Protein AF-A0A534WNI2-F1 (afdb_monomer)

Solvent-accessible surface area (backbone atoms only — not comparable to full-atom values): 14406 Å² total; per-residue (Å²): 106,68,74,56,50,51,50,64,75,69,52,59,90,92,67,81,84,89,61,57,70,71,53,45,38,62,69,73,61,64,63,69,62,48,46,53,42,46,78,45,79,68,84,67,87,62,70,50,41,26,36,32,52,44,76,58,60,85,86,69,46,75,67,51,44,54,52,37,72,72,48,92,56,63,66,44,80,51,98,93,42,76,41,58,32,68,54,45,57,54,46,51,54,51,49,53,44,29,56,62,59,72,48,72,88,89,70,57,68,46,75,41,27,58,62,47,60,41,69,33,53,73,68,45,51,56,47,41,57,76,44,59,40,47,68,67,59,55,48,53,31,51,52,50,40,48,54,61,74,65,59,84,70,78,61,89,59,80,80,36,92,80,51,62,65,86,72,51,77,69,37,44,52,48,30,14,48,50,51,51,29,50,76,70,72,40,74,75,83,89,81,70,66,89,88,70,46,67,65,60,28,50,50,44,38,54,49,35,47,50,71,79,35,76,85,57,74,88,87,85,88,86,70,60,80,91,47,50,67,54,53,52,52,48,64,74,61,52

Mean predicted aligned error: 12.09 Å

Foldseek 3Di:
DVVVLVCVVVPDPPDDDDDDPVVCCQNVVPQPQQFQFQFDCPVPLAWFRFGWGDGPDPPQDPVNLVQLVPDPDQWDQDPVGIHGSCVSVVVVVVVVLCVQLVHDPPPGGGIGGLVSLLSGDPVSLVVCVVSPPDPVSNVLSVVLNVCVVPDPDFDQDDQAPPQPDDQDPVLSSLLSVLQVQVVSSHDDDPPDDPPNCVLSSVLSNVSSCCVVCVVDDDDDDDDPPVCPVVSVVVNVND

Radius of gyration: 27.17 Å; Cα contacts (8 Å, |Δi|>4): 222; chains: 1; bounding box: 56×33×82 Å

pLDDT: mean 77.36, std 15.76, range [38.09, 97.44]

Secondary structure (DSSP, 8-state):
-HHHHHHHHTPPTTPPP---HHHHHHHTT---------EEE-SSTTS-EEE-----S----HHHHHHHHH-SSSEEEETTEEEETHHHHHHHHHHHHHHHHTPPTTSSS----HHHHHHS-HHHHHHHHHTT--HHHHHHHHHHHHHHHT--SPPP-PPPTT--S---HHHHHHHHHHHHHHHTT------PPTTS-HHHHHHHHHHHHHHH-TT---------GGGHHHHHHHHHH-

Nearest PDB structures (foldseek):
  8x15-assembly1_I  TM=6.546E-01  e=3.372E-03  Homo sapiens
  6g7e-assembly1_B  TM=7.276E-01  e=5.918E-02  Thermochaetoides thermophila DSM 1495
  8xvt-assembly1_H  TM=5.724E-01  e=7.832E-03  Homo sapiens
  8xvg-assembly1_H  TM=5.724E-01  e=8.284E-03  Homo sapiens
  2ym9-assembly5_B  TM=2.202E-01  e=3.379E+00  Salmonella enterica subsp. enterica serovar Typhimurium str. SL1344

Structure (mmCIF, N/CA/C/O backbone):
data_AF-A0A534WNI2-F1
#
_entry.id   AF-A0A534WNI2-F1
#
loop_
_atom_site.group_PDB
_atom_site.id
_atom_site.type_symbol
_atom_site.label_atom_id
_atom_site.label_alt_id
_atom_site.label_comp_id
_atom_site.label_asym_id
_atom_site.label_entity_id
_atom_site.label_seq_id
_atom_site.pdbx_PDB_ins_code
_atom_site.Cartn_x
_atom_site.Cartn_y
_atom_site.Cartn_z
_atom_site.occupancy
_atom_site.B_iso_or_equiv
_atom_site.auth_seq_id
_atom_site.auth_comp_id
_atom_site.auth_asym_id
_atom_site.auth_atom_id
_atom_site.pdbx_PDB_model_num
ATOM 1 N N . MET A 1 1 ? 26.890 -4.560 -43.632 1.00 65.88 1 MET A N 1
ATOM 2 C CA . MET A 1 1 ? 25.606 -4.438 -42.907 1.00 65.88 1 MET A CA 1
ATOM 3 C C . MET A 1 1 ? 25.046 -3.026 -42.968 1.00 65.88 1 MET A C 1
ATOM 5 O O . MET A 1 1 ? 23.913 -2.887 -43.393 1.00 65.88 1 MET A O 1
ATOM 9 N N . GLU A 1 2 ? 25.813 -1.980 -42.648 1.00 70.06 2 GLU A N 1
ATOM 10 C CA . GLU A 1 2 ? 25.306 -0.591 -42.662 1.00 70.06 2 GLU A CA 1
ATOM 11 C C . GLU A 1 2 ? 24.765 -0.125 -44.020 1.00 70.06 2 GLU A C 1
ATOM 13 O O . GLU A 1 2 ? 23.643 0.364 -44.090 1.00 70.06 2 GLU A O 1
ATOM 18 N N . ALA A 1 3 ? 25.502 -0.359 -45.112 1.00 74.44 3 ALA A N 1
ATOM 19 C CA . ALA A 1 3 ? 25.029 -0.028 -46.460 1.00 74.44 3 ALA A CA 1
ATOM 20 C C . ALA A 1 3 ? 23.703 -0.732 -46.816 1.00 74.44 3 ALA A C 1
ATOM 22 O O . ALA A 1 3 ? 22.839 -0.154 -47.467 1.00 74.44 3 ALA A O 1
ATOM 23 N N . PHE A 1 4 ? 23.520 -1.965 -46.336 1.00 74.38 4 PHE A N 1
ATOM 24 C CA . PHE A 1 4 ? 22.304 -2.745 -46.558 1.00 74.38 4 PHE A CA 1
ATOM 25 C C . PHE A 1 4 ? 21.136 -2.247 -45.698 1.00 74.38 4 PHE A C 1
ATOM 27 O O . PHE A 1 4 ? 20.022 -2.129 -46.193 1.00 74.38 4 PHE A O 1
ATOM 34 N N . ALA A 1 5 ? 21.386 -1.889 -44.437 1.00 72.50 5 ALA A N 1
ATOM 35 C CA . ALA A 1 5 ? 20.377 -1.302 -43.559 1.00 72.50 5 ALA A CA 1
ATOM 36 C C . ALA A 1 5 ? 19.894 0.067 -44.060 1.00 72.50 5 ALA A C 1
ATOM 38 O O . ALA A 1 5 ? 18.701 0.355 -44.012 1.00 72.50 5 ALA A O 1
ATOM 39 N N . ARG A 1 6 ? 20.807 0.884 -44.600 1.00 76.12 6 ARG A N 1
ATOM 40 C CA . ARG A 1 6 ? 20.458 2.155 -45.241 1.00 76.12 6 ARG A CA 1
ATOM 41 C C . ARG A 1 6 ? 19.567 1.936 -46.464 1.00 76.12 6 ARG A C 1
ATOM 43 O O . ARG A 1 6 ? 18.504 2.538 -46.550 1.00 76.12 6 ARG A O 1
ATOM 50 N N . ALA A 1 7 ? 19.944 1.007 -47.344 1.00 76.12 7 ALA A N 1
ATOM 51 C CA . ALA A 1 7 ? 19.122 0.632 -48.494 1.00 76.12 7 ALA A CA 1
ATOM 52 C C . ALA A 1 7 ? 17.751 0.053 -48.087 1.00 76.12 7 ALA A C 1
ATOM 54 O O . ALA A 1 7 ? 16.765 0.281 -48.781 1.00 76.12 7 ALA A O 1
ATOM 55 N N . TRP A 1 8 ? 17.673 -0.669 -46.960 1.00 75.50 8 TRP A N 1
ATOM 56 C CA . TRP A 1 8 ? 16.424 -1.200 -46.396 1.00 75.50 8 TRP A CA 1
ATOM 57 C C . TRP A 1 8 ? 15.461 -0.100 -45.938 1.00 75.50 8 TRP A C 1
ATOM 59 O O . TRP A 1 8 ? 14.262 -0.197 -46.203 1.00 75.50 8 TRP A O 1
ATOM 69 N N . ALA A 1 9 ? 15.982 0.938 -45.278 1.00 74.06 9 ALA A N 1
ATOM 70 C CA . ALA A 1 9 ? 15.203 2.082 -44.805 1.00 74.06 9 ALA A CA 1
ATOM 71 C C . ALA A 1 9 ? 14.781 3.023 -45.948 1.00 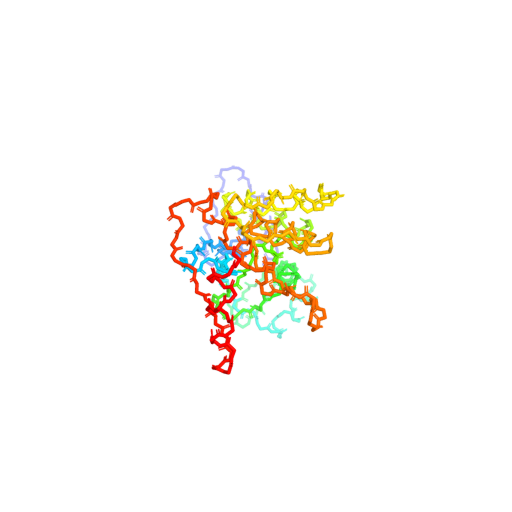74.06 9 ALA A C 1
ATOM 73 O O . ALA A 1 9 ? 13.656 3.509 -45.964 1.00 74.06 9 ALA A O 1
ATOM 74 N N . GLU A 1 10 ? 15.661 3.237 -46.927 1.00 79.62 10 GLU A N 1
ATOM 75 C CA . GLU A 1 10 ? 15.440 4.117 -48.084 1.00 79.62 10 GLU A CA 1
ATOM 76 C C . GLU A 1 10 ? 14.783 3.381 -49.274 1.00 79.62 10 GLU A C 1
ATOM 78 O O . GLU A 1 10 ? 14.885 3.817 -50.423 1.00 79.62 10 GLU A O 1
ATOM 83 N N . ARG A 1 11 ? 14.128 2.233 -49.038 1.00 79.75 11 ARG A N 1
ATOM 84 C CA . ARG A 1 11 ? 13.613 1.393 -50.128 1.00 79.75 11 ARG A CA 1
ATOM 85 C C . ARG A 1 11 ? 12.524 2.118 -50.944 1.00 79.75 11 ARG A C 1
ATOM 87 O O . ARG A 1 11 ? 11.596 2.677 -50.353 1.00 79.75 11 ARG A O 1
ATOM 94 N N . PRO A 1 12 ? 12.569 2.070 -52.289 1.00 79.00 12 PRO A N 1
ATOM 95 C CA . PRO A 1 12 ? 11.533 2.671 -53.124 1.00 79.00 12 PRO A CA 1
ATOM 96 C C . PRO A 1 12 ? 10.155 2.039 -52.887 1.00 79.00 12 PRO A C 1
ATOM 98 O O . PRO A 1 12 ? 10.038 0.828 -52.668 1.00 79.00 12 PRO A O 1
ATOM 101 N N . ALA A 1 13 ? 9.096 2.847 -52.982 1.00 68.94 13 ALA A N 1
ATOM 102 C CA . ALA A 1 13 ? 7.723 2.359 -52.896 1.00 68.94 13 ALA A CA 1
ATOM 103 C C . ALA A 1 13 ? 7.456 1.303 -53.988 1.00 68.94 13 ALA A C 1
ATOM 105 O O . ALA A 1 13 ? 7.748 1.524 -55.160 1.00 68.94 13 ALA A O 1
ATOM 106 N N . GLY A 1 14 ? 6.921 0.142 -53.595 1.00 74.69 14 GLY A N 1
ATOM 107 C CA . GLY A 1 14 ? 6.651 -0.985 -54.499 1.00 74.69 14 GLY A CA 1
ATOM 108 C C . GLY A 1 14 ? 7.774 -2.026 -54.612 1.00 74.69 14 GLY A C 1
ATOM 109 O O . GLY A 1 14 ? 7.573 -3.057 -55.249 1.00 74.69 14 GLY A O 1
ATOM 110 N N . VAL A 1 15 ? 8.929 -1.820 -53.966 1.00 72.56 15 VAL A N 1
ATOM 111 C CA . VAL A 1 15 ? 10.016 -2.811 -53.929 1.00 72.56 15 VAL A CA 1
ATOM 112 C C . VAL A 1 15 ? 9.912 -3.673 -52.670 1.00 72.56 15 VAL A C 1
ATOM 114 O O . VAL A 1 15 ? 9.927 -3.172 -51.547 1.00 72.56 15 VAL A O 1
ATOM 117 N N . THR A 1 16 ? 9.836 -4.993 -52.858 1.00 67.31 16 THR A N 1
ATOM 118 C CA . THR A 1 16 ? 9.818 -5.967 -51.756 1.00 67.31 16 THR A CA 1
ATOM 119 C C . THR A 1 16 ? 11.191 -6.604 -51.611 1.00 67.31 16 THR A C 1
ATOM 121 O O . THR A 1 16 ? 11.675 -7.264 -52.529 1.00 67.31 16 THR A O 1
ATOM 124 N N . PHE A 1 17 ? 11.822 -6.442 -50.451 1.00 72.25 17 PHE A N 1
ATOM 125 C CA . PHE A 1 17 ? 13.084 -7.112 -50.165 1.00 72.25 17 PHE A CA 1
ATOM 126 C C . PHE A 1 17 ? 12.863 -8.506 -49.560 1.00 72.25 17 PHE A C 1
ATOM 128 O O . PHE A 1 17 ? 12.151 -8.708 -48.567 1.00 72.25 17 PHE A O 1
ATOM 135 N N . TYR A 1 18 ? 13.514 -9.494 -50.169 1.00 65.12 18 TYR A N 1
ATOM 136 C CA . TYR A 1 18 ? 13.568 -10.864 -49.679 1.00 65.12 18 TYR A CA 1
ATOM 137 C C . TYR A 1 18 ? 14.841 -11.042 -48.856 1.00 65.12 18 TYR A C 1
ATOM 139 O O . TYR A 1 18 ? 15.922 -11.271 -49.384 1.00 65.12 18 TYR A O 1
ATOM 147 N N . GLY A 1 19 ? 14.708 -10.856 -47.544 1.00 69.56 19 GLY A N 1
ATOM 148 C CA . GLY A 1 19 ? 15.724 -11.222 -46.563 1.00 69.56 19 GLY A CA 1
ATOM 149 C C . GLY A 1 19 ? 15.334 -12.520 -45.868 1.00 69.56 19 GLY A C 1
ATOM 150 O O . GLY A 1 19 ? 14.150 -12.869 -45.818 1.00 69.56 19 GLY A O 1
ATOM 151 N N . THR A 1 20 ? 16.314 -13.213 -45.287 1.00 75.25 20 THR A N 1
ATOM 152 C CA . THR A 1 20 ? 16.011 -14.248 -44.294 1.00 75.25 20 THR A CA 1
ATOM 153 C C . THR A 1 20 ? 15.213 -13.624 -43.151 1.00 75.25 20 THR A C 1
ATOM 155 O O . THR A 1 20 ? 15.336 -12.429 -42.866 1.00 75.25 20 THR A O 1
ATOM 158 N N . GLU A 1 21 ? 14.396 -14.425 -42.475 1.00 65.81 21 GLU A N 1
ATOM 159 C CA . GLU A 1 21 ? 13.596 -13.950 -41.345 1.00 65.81 21 GLU A CA 1
ATOM 160 C C . GLU A 1 21 ? 14.464 -13.269 -40.270 1.00 65.81 21 GLU A C 1
ATOM 162 O O . GLU A 1 21 ? 14.087 -12.233 -39.731 1.00 65.81 21 GLU A O 1
ATOM 167 N N . ALA A 1 22 ? 15.680 -13.776 -40.045 1.00 65.19 22 ALA A N 1
ATOM 168 C CA . ALA A 1 22 ? 16.663 -13.176 -39.144 1.00 65.19 22 ALA A CA 1
ATOM 169 C C . ALA A 1 22 ? 17.086 -11.753 -39.561 1.00 65.19 22 ALA A C 1
ATOM 171 O O . ALA A 1 22 ? 17.178 -10.868 -38.714 1.00 65.19 22 ALA A O 1
ATOM 172 N N . ILE A 1 23 ? 17.314 -11.512 -40.856 1.00 71.38 23 ILE A N 1
ATOM 173 C CA . ILE A 1 23 ? 17.711 -10.195 -41.380 1.00 71.38 23 ILE A CA 1
ATOM 174 C C . ILE A 1 23 ? 16.534 -9.219 -41.355 1.00 71.38 23 ILE A C 1
ATOM 176 O O . ILE A 1 23 ? 16.715 -8.067 -40.974 1.00 71.38 23 ILE A O 1
ATOM 180 N N . ARG A 1 24 ? 15.325 -9.677 -41.702 1.00 70.38 24 ARG A N 1
ATOM 181 C CA . ARG A 1 24 ? 14.107 -8.857 -41.593 1.00 70.38 24 ARG A CA 1
ATOM 182 C C . ARG A 1 24 ? 13.859 -8.427 -40.148 1.00 70.38 24 ARG A C 1
ATOM 184 O O . ARG A 1 24 ? 13.712 -7.243 -39.888 1.00 70.38 24 ARG A O 1
ATOM 191 N N . ARG A 1 25 ? 13.937 -9.363 -39.194 1.00 67.50 25 ARG A N 1
ATOM 192 C CA . ARG A 1 25 ? 13.805 -9.073 -37.753 1.00 67.50 25 ARG A CA 1
ATOM 193 C C . ARG A 1 25 ? 14.848 -8.068 -37.252 1.00 67.50 25 ARG A C 1
ATOM 195 O O . ARG A 1 25 ? 14.509 -7.194 -36.461 1.00 67.50 25 ARG A O 1
ATOM 202 N N . LEU A 1 26 ? 16.095 -8.177 -37.719 1.00 69.75 26 LEU A N 1
ATOM 203 C CA . LEU A 1 26 ? 17.178 -7.257 -37.360 1.00 69.75 26 LEU A CA 1
ATOM 204 C C . LEU A 1 26 ? 16.956 -5.838 -37.912 1.00 69.75 26 LEU A C 1
ATOM 206 O O . LEU A 1 26 ? 17.244 -4.868 -37.220 1.00 69.75 26 LEU A O 1
ATOM 210 N N . LEU A 1 27 ? 16.472 -5.716 -39.150 1.00 70.25 27 LEU A N 1
ATOM 211 C CA . LEU A 1 27 ? 16.366 -4.434 -39.858 1.00 70.25 27 LEU A CA 1
ATOM 212 C C . LEU A 1 27 ? 15.039 -3.707 -39.637 1.00 70.25 27 LEU A C 1
ATOM 214 O O . LEU A 1 27 ? 15.031 -2.481 -39.600 1.00 70.25 27 LEU A O 1
ATOM 218 N N . ASP A 1 28 ? 13.942 -4.436 -39.434 1.00 64.00 28 ASP A N 1
ATOM 219 C CA . ASP A 1 28 ? 12.634 -3.864 -39.087 1.00 64.00 28 ASP A CA 1
ATOM 220 C C . ASP A 1 28 ? 12.538 -3.505 -37.583 1.00 64.00 28 ASP A C 1
ATOM 222 O O . ASP A 1 28 ? 11.476 -3.130 -37.091 1.00 64.00 28 ASP A O 1
ATOM 226 N N . GLY A 1 29 ? 13.644 -3.613 -36.828 1.00 56.50 29 GLY A N 1
ATOM 227 C CA . GLY A 1 29 ? 13.726 -3.221 -35.414 1.00 56.50 29 GLY A CA 1
ATOM 228 C C . GLY A 1 29 ? 12.928 -4.115 -34.458 1.00 56.50 29 GLY A C 1
ATOM 229 O O . GLY A 1 29 ? 12.675 -3.733 -33.313 1.00 56.50 29 GLY A O 1
ATOM 230 N N . ALA A 1 30 ? 12.523 -5.305 -34.905 1.00 48.03 30 ALA A N 1
ATOM 231 C CA . ALA A 1 30 ? 11.539 -6.146 -34.235 1.00 48.03 30 ALA A CA 1
ATOM 232 C C . ALA A 1 30 ? 12.176 -7.104 -33.217 1.00 48.03 30 ALA A C 1
ATOM 234 O O . ALA A 1 30 ? 12.109 -8.326 -33.340 1.00 48.03 30 ALA A O 1
ATOM 235 N N . ARG A 1 31 ? 12.759 -6.525 -32.170 1.00 48.75 31 ARG A N 1
ATOM 236 C CA . ARG A 1 31 ? 12.683 -7.084 -30.817 1.00 48.75 31 ARG A CA 1
ATOM 237 C C . ARG A 1 31 ? 12.340 -5.943 -29.884 1.00 48.75 31 ARG A C 1
ATOM 239 O O . ARG A 1 31 ? 13.207 -5.352 -29.248 1.00 48.75 31 ARG A O 1
ATOM 246 N N . ARG A 1 32 ? 11.057 -5.587 -29.864 1.00 46.56 32 ARG A N 1
ATOM 247 C CA . ARG A 1 32 ? 10.522 -4.875 -28.712 1.00 46.56 32 ARG A CA 1
ATOM 248 C C . ARG A 1 32 ? 10.573 -5.876 -27.568 1.00 46.56 32 ARG A C 1
ATOM 250 O O . ARG A 1 32 ? 9.783 -6.813 -27.544 1.00 46.56 32 ARG A O 1
ATOM 257 N N . VAL A 1 33 ? 11.546 -5.715 -26.680 1.00 46.03 33 VAL A N 1
ATOM 258 C CA . VAL A 1 33 ? 11.449 -6.298 -25.345 1.00 46.03 33 VAL A CA 1
ATOM 259 C C . VAL A 1 33 ? 10.332 -5.503 -24.676 1.00 46.03 33 VAL A C 1
ATOM 261 O O . VAL A 1 33 ? 10.560 -4.416 -24.158 1.00 46.03 33 VAL A O 1
ATOM 264 N N . SER A 1 34 ? 9.097 -5.961 -24.860 1.00 42.06 34 SER A N 1
ATOM 265 C CA . SER A 1 34 ? 7.912 -5.314 -24.312 1.00 42.06 34 SER A CA 1
ATOM 266 C C . SER A 1 34 ? 7.529 -6.054 -23.040 1.00 42.06 34 SER A C 1
ATOM 268 O O . SER A 1 34 ? 7.180 -7.231 -23.128 1.00 42.06 34 SER A O 1
ATOM 270 N N . PRO A 1 35 ? 7.585 -5.403 -21.875 1.00 47.81 35 PRO A N 1
ATOM 271 C CA . PRO A 1 35 ? 7.115 -6.019 -20.656 1.00 47.81 35 PRO A CA 1
ATOM 272 C C . PRO A 1 35 ? 5.610 -6.230 -20.711 1.00 47.81 35 PRO A C 1
ATOM 274 O O . PRO A 1 35 ? 4.859 -5.346 -21.114 1.00 47.81 35 PRO A O 1
ATOM 277 N N . ARG A 1 36 ? 5.159 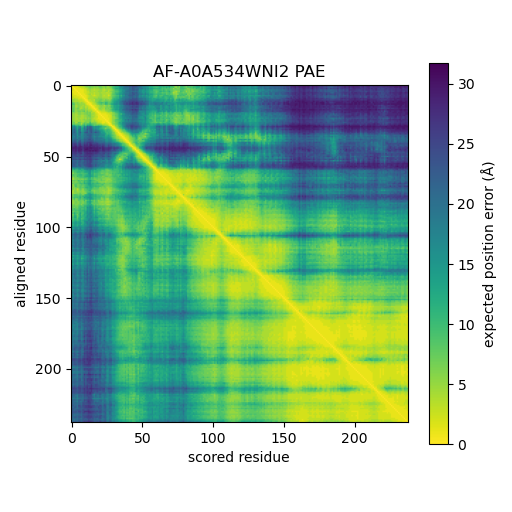-7.406 -20.279 1.00 49.72 36 ARG A N 1
ATOM 278 C CA . ARG A 1 36 ? 3.735 -7.708 -20.130 1.00 49.72 36 ARG A CA 1
ATOM 279 C C . ARG A 1 36 ? 3.287 -7.524 -18.689 1.00 49.72 36 ARG A C 1
ATOM 281 O O . ARG A 1 36 ? 3.169 -8.497 -17.959 1.00 49.72 36 ARG A O 1
ATOM 288 N N . LEU A 1 37 ? 2.983 -6.287 -18.316 1.00 53.78 37 LEU A N 1
ATOM 289 C CA . LEU A 1 37 ? 2.442 -5.953 -16.999 1.00 53.78 37 LEU A CA 1
ATOM 290 C C . LEU A 1 37 ? 0.966 -6.361 -16.928 1.00 53.78 37 LEU A C 1
ATOM 292 O O . LEU A 1 37 ? 0.102 -5.659 -17.451 1.00 53.78 37 LEU A O 1
ATOM 296 N N . ARG A 1 38 ? 0.683 -7.498 -16.295 1.00 51.84 38 ARG A N 1
ATOM 297 C CA . ARG A 1 38 ? -0.688 -7.956 -16.010 1.00 51.84 38 ARG A CA 1
ATOM 298 C C . ARG A 1 38 ? -1.058 -7.639 -14.587 1.00 51.84 38 ARG A C 1
ATOM 300 O O . ARG A 1 38 ? -0.287 -8.016 -13.725 1.00 51.84 38 ARG A O 1
ATOM 307 N N . VAL A 1 39 ? -2.218 -7.042 -14.336 1.00 51.56 39 VAL A N 1
ATOM 308 C CA . VAL A 1 39 ? -2.708 -6.848 -12.969 1.00 51.56 39 VAL A CA 1
ATOM 309 C C . VAL A 1 39 ? -3.598 -7.999 -12.557 1.00 51.56 39 VAL A C 1
ATOM 311 O O . VAL A 1 39 ? -4.699 -8.171 -13.067 1.00 51.56 39 VAL A O 1
ATOM 314 N N . GLU A 1 40 ? -3.136 -8.756 -11.570 1.00 49.38 40 GLU A N 1
ATOM 315 C CA . GLU A 1 40 ? -3.969 -9.744 -10.895 1.00 49.38 40 GLU A CA 1
ATOM 316 C C . GLU A 1 40 ? -4.379 -9.223 -9.518 1.00 49.38 40 GLU A C 1
ATOM 318 O O . GLU A 1 40 ? -3.542 -8.987 -8.641 1.00 49.38 40 GLU A O 1
ATOM 323 N N . ALA A 1 41 ? -5.688 -9.058 -9.320 1.00 48.16 41 ALA A N 1
ATOM 324 C CA . ALA A 1 41 ? -6.261 -8.891 -7.995 1.00 48.16 41 ALA A CA 1
ATOM 325 C C . ALA A 1 41 ? -6.082 -10.215 -7.244 1.00 48.16 41 ALA A C 1
ATOM 327 O O . ALA A 1 41 ? -6.709 -11.221 -7.571 1.00 48.16 41 ALA A O 1
ATOM 328 N N . SER A 1 42 ? -5.198 -10.235 -6.248 1.00 49.56 42 SER A N 1
ATOM 329 C CA . SER A 1 42 ? -4.779 -11.476 -5.578 1.00 49.56 42 SER A CA 1
ATOM 330 C C . SER A 1 42 ? -5.873 -12.187 -4.759 1.00 49.56 42 SER A C 1
ATOM 332 O O . SER A 1 42 ? -5.596 -13.210 -4.139 1.00 49.56 42 SER A O 1
ATOM 334 N N . GLY A 1 43 ? -7.108 -11.671 -4.723 1.00 45.16 43 GLY A N 1
ATOM 335 C CA . GLY A 1 43 ? -8.230 -12.227 -3.953 1.00 45.16 43 GLY A CA 1
ATOM 336 C C . GLY A 1 43 ? -8.090 -12.087 -2.428 1.00 45.16 43 GLY A C 1
ATOM 337 O O . GLY A 1 43 ? -9.083 -12.167 -1.711 1.00 45.16 43 GLY A O 1
ATOM 338 N N . THR A 1 44 ? -6.884 -11.822 -1.925 1.00 44.19 44 THR A N 1
ATOM 339 C CA . THR A 1 44 ? -6.559 -11.472 -0.536 1.00 44.19 44 THR A CA 1
ATOM 340 C C . THR A 1 44 ? -5.956 -10.075 -0.525 1.00 44.19 44 THR A C 1
ATOM 342 O O . THR A 1 44 ? -4.748 -9.848 -0.472 1.00 44.19 44 THR A O 1
ATOM 345 N N . ASP A 1 45 ? -6.872 -9.128 -0.654 1.00 48.06 45 ASP A N 1
ATOM 346 C CA . ASP A 1 45 ? -6.672 -7.741 -1.041 1.00 48.06 45 ASP A CA 1
ATOM 347 C C . ASP A 1 45 ? -6.087 -6.880 0.085 1.00 48.06 45 ASP A C 1
ATOM 349 O O . ASP A 1 45 ? -6.751 -6.007 0.635 1.00 48.06 45 ASP A O 1
ATOM 353 N N . TRP A 1 46 ? -4.880 -7.215 0.549 1.00 38.28 46 TRP A N 1
ATOM 354 C CA . TRP A 1 46 ? -4.248 -6.456 1.631 1.00 38.28 46 TRP A CA 1
ATOM 355 C C . TRP A 1 46 ? -3.032 -5.660 1.163 1.00 38.28 46 TRP A C 1
ATOM 357 O O . TRP A 1 46 ? -2.777 -4.620 1.760 1.00 38.28 46 TRP A O 1
ATOM 367 N N . PHE A 1 47 ? -2.335 -6.044 0.077 1.00 38.09 47 PHE A N 1
ATOM 368 C CA . PHE A 1 47 ? -1.179 -5.261 -0.403 1.00 38.09 47 PHE A CA 1
ATOM 369 C C . PHE A 1 47 ? -0.812 -5.326 -1.896 1.00 38.09 47 PHE A C 1
ATOM 371 O O . PHE A 1 47 ? 0.078 -4.576 -2.280 1.00 38.09 47 PHE A O 1
ATOM 378 N N . ALA A 1 48 ? -1.402 -6.159 -2.762 1.00 39.59 48 ALA A N 1
ATOM 379 C CA . ALA A 1 48 ? -0.747 -6.455 -4.047 1.00 39.59 48 ALA A CA 1
ATOM 380 C C . ALA A 1 48 ? -1.655 -6.366 -5.281 1.00 39.59 48 ALA A C 1
ATOM 382 O O . ALA A 1 48 ? -2.612 -7.124 -5.422 1.00 39.59 48 ALA A O 1
ATOM 383 N N . VAL A 1 49 ? -1.243 -5.493 -6.204 1.00 43.41 49 VAL A N 1
ATOM 384 C CA . VAL A 1 49 ? -1.603 -5.489 -7.624 1.00 43.41 49 VAL A CA 1
ATOM 385 C C . VAL A 1 49 ? -0.361 -5.999 -8.353 1.00 43.41 49 VAL A C 1
ATOM 387 O O . VAL A 1 49 ? 0.508 -5.218 -8.730 1.00 43.41 49 VAL A O 1
ATOM 390 N N . SER A 1 50 ? -0.205 -7.322 -8.447 1.00 41.91 50 SER A N 1
ATOM 391 C CA . SER A 1 50 ? 1.021 -7.906 -9.005 1.00 41.91 50 SER A CA 1
ATOM 392 C C . SER A 1 50 ? 1.109 -7.643 -10.497 1.00 41.91 50 SER A C 1
ATOM 394 O O . SER A 1 50 ? 0.092 -7.818 -11.147 1.00 41.91 50 SER A O 1
ATOM 396 N N . ALA A 1 51 ? 2.288 -7.262 -11.005 1.00 43.09 51 ALA A N 1
ATOM 397 C CA . ALA A 1 51 ? 2.554 -7.025 -12.418 1.00 43.09 51 ALA A CA 1
ATOM 398 C C . ALA A 1 51 ? 3.737 -7.880 -12.880 1.00 43.09 51 ALA A C 1
ATOM 400 O O . ALA A 1 51 ? 4.877 -7.598 -12.523 1.00 43.09 51 ALA A O 1
ATOM 401 N N . GLU A 1 52 ? 3.467 -8.933 -13.652 1.00 44.62 52 GLU A N 1
ATOM 402 C CA . GLU A 1 52 ? 4.517 -9.824 -14.156 1.00 44.62 52 GLU A CA 1
ATOM 403 C C . GLU A 1 52 ? 5.372 -9.128 -15.234 1.00 44.62 52 GLU A C 1
ATOM 405 O O . GLU A 1 52 ? 4.913 -8.216 -15.917 1.00 44.62 52 GLU A O 1
ATOM 410 N N . TRP A 1 53 ? 6.639 -9.524 -15.387 1.00 47.19 53 TRP A N 1
ATOM 411 C CA . TRP A 1 53 ? 7.535 -8.989 -16.418 1.00 47.19 53 TRP A CA 1
ATOM 412 C C . TRP A 1 53 ? 8.049 -10.129 -17.298 1.00 47.19 53 TRP A C 1
ATOM 414 O O . TRP A 1 53 ? 8.555 -11.130 -16.794 1.00 47.19 53 TRP A O 1
ATOM 424 N N . GLU A 1 54 ? 7.967 -9.960 -18.618 1.00 41.62 54 GLU A N 1
ATOM 425 C CA . GLU A 1 54 ? 8.457 -10.922 -19.607 1.00 41.62 54 GLU A CA 1
ATOM 426 C C . GLU A 1 54 ? 9.351 -10.192 -20.614 1.00 41.62 54 GLU A C 1
ATOM 428 O O . GLU A 1 54 ? 8.925 -9.238 -21.263 1.00 41.62 54 GLU A O 1
ATOM 433 N N . ALA A 1 55 ? 10.610 -10.615 -20.725 1.00 44.47 55 ALA A N 1
ATOM 434 C CA . ALA A 1 55 ? 11.563 -10.050 -21.669 1.00 44.47 55 ALA A CA 1
ATOM 435 C C . ALA A 1 55 ? 11.785 -11.024 -22.835 1.00 44.47 55 ALA A C 1
ATOM 437 O O . ALA A 1 55 ? 12.572 -11.963 -22.729 1.00 44.47 55 ALA A O 1
ATOM 438 N N . GLU A 1 56 ? 11.117 -10.800 -23.969 1.00 39.38 56 GLU A N 1
ATOM 439 C CA . GLU A 1 56 ? 11.392 -11.548 -25.201 1.00 39.38 56 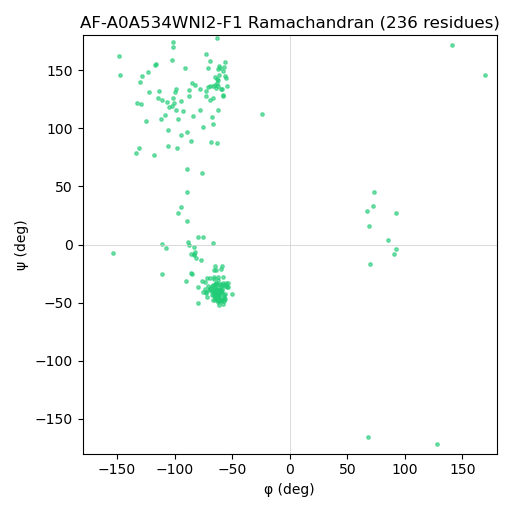GLU A CA 1
ATOM 440 C C . GLU A 1 56 ? 12.478 -10.854 -26.043 1.00 39.38 56 GLU A C 1
ATOM 442 O O . GLU A 1 56 ? 12.230 -9.946 -26.837 1.00 39.38 56 GLU A O 1
ATOM 447 N N . GLY A 1 57 ? 13.721 -11.312 -25.903 1.00 46.50 57 GLY A N 1
ATOM 448 C CA . GLY A 1 57 ? 14.833 -10.932 -26.774 1.00 46.50 57 GLY A CA 1
ATOM 449 C C . GLY A 1 57 ? 16.166 -11.416 -26.218 1.00 46.50 57 GLY A C 1
ATOM 450 O O . GLY A 1 57 ? 16.291 -11.502 -25.006 1.00 46.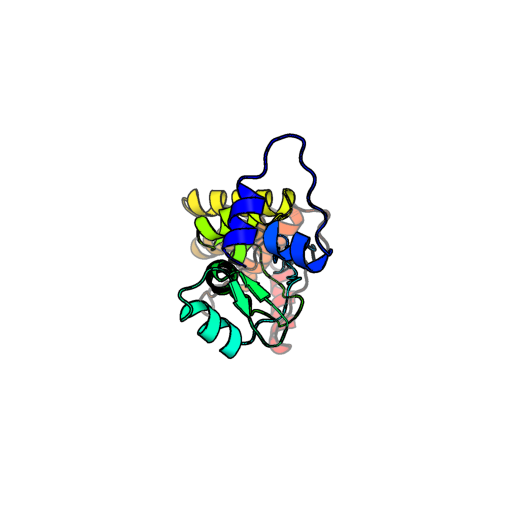50 57 GLY A O 1
ATOM 451 N N . LEU A 1 58 ? 17.117 -11.787 -27.102 1.00 47.38 58 LEU A N 1
ATOM 452 C CA . LEU A 1 58 ? 18.488 -12.255 -26.783 1.00 47.38 58 LEU A CA 1
ATOM 453 C C . LEU A 1 58 ? 18.933 -11.729 -25.416 1.00 47.38 58 LEU A C 1
ATOM 455 O O . LEU A 1 58 ? 19.112 -10.522 -25.280 1.00 47.38 58 LEU A O 1
ATOM 459 N N . ALA A 1 59 ? 19.081 -12.626 -24.440 1.00 53.69 59 ALA A N 1
ATOM 460 C CA . ALA A 1 59 ? 19.608 -12.298 -23.125 1.00 53.69 59 ALA A CA 1
ATOM 461 C C . ALA A 1 59 ? 21.054 -11.816 -23.301 1.00 53.69 59 ALA A C 1
ATOM 463 O O . ALA A 1 59 ? 21.988 -12.615 -23.333 1.00 53.69 59 ALA A O 1
ATOM 464 N N . LEU A 1 60 ? 21.219 -10.514 -23.540 1.00 63.53 60 LEU A N 1
ATOM 465 C CA . LEU A 1 60 ? 22.520 -9.885 -23.679 1.00 63.53 60 LEU A CA 1
ATOM 466 C C . LEU A 1 60 ? 23.206 -9.958 -22.322 1.00 63.53 60 LEU A C 1
ATOM 468 O O . LEU A 1 60 ? 22.656 -9.532 -21.307 1.00 63.53 60 LEU A O 1
ATOM 472 N N . THR A 1 61 ? 24.414 -10.503 -22.302 1.00 68.06 61 THR A N 1
ATOM 473 C CA . THR A 1 61 ? 25.232 -10.503 -21.093 1.00 68.06 61 THR A CA 1
ATOM 474 C C . THR A 1 61 ? 25.768 -9.097 -20.818 1.00 68.06 61 THR A C 1
ATOM 476 O O . THR A 1 61 ? 25.827 -8.243 -21.706 1.00 68.06 61 THR A O 1
ATOM 479 N N . ALA A 1 62 ? 26.247 -8.847 -19.597 1.00 67.94 62 ALA A N 1
ATOM 480 C CA . ALA A 1 62 ? 26.931 -7.591 -19.277 1.00 67.94 62 ALA A CA 1
ATOM 481 C C . ALA A 1 62 ? 28.127 -7.313 -20.217 1.00 67.94 62 ALA A C 1
ATOM 483 O O . ALA A 1 62 ? 28.393 -6.161 -20.565 1.00 67.94 62 ALA A O 1
ATOM 484 N N . ALA A 1 63 ? 28.815 -8.366 -20.677 1.00 72.38 63 ALA A N 1
ATOM 485 C CA . ALA A 1 63 ? 29.904 -8.268 -21.648 1.00 72.38 63 ALA A CA 1
ATOM 486 C C . ALA A 1 63 ? 29.409 -7.865 -23.050 1.00 72.38 63 ALA A C 1
ATOM 488 O O . ALA A 1 63 ? 30.049 -7.053 -23.724 1.00 72.38 63 ALA A O 1
ATOM 489 N N . ASP A 1 64 ? 28.248 -8.372 -23.471 1.00 72.50 64 ASP A N 1
ATOM 490 C CA . ASP A 1 64 ? 27.614 -7.971 -24.729 1.00 72.50 64 ASP A CA 1
ATOM 491 C C . ASP A 1 64 ? 27.210 -6.491 -24.697 1.00 72.50 64 ASP A C 1
ATOM 493 O O . ASP A 1 64 ? 27.506 -5.750 -25.634 1.00 72.50 64 ASP A O 1
ATOM 497 N N . LEU A 1 65 ? 26.614 -6.027 -23.592 1.00 70.38 65 LEU A N 1
ATOM 498 C CA . LEU A 1 65 ? 26.247 -4.618 -23.404 1.00 70.38 65 LEU A CA 1
ATOM 499 C C . LEU A 1 65 ? 27.471 -3.695 -23.420 1.00 70.38 65 LEU A C 1
ATOM 501 O O . LEU A 1 65 ? 27.443 -2.655 -24.075 1.00 70.38 65 LEU A O 1
ATOM 505 N N . ALA A 1 66 ? 28.566 -4.079 -22.756 1.00 76.38 66 ALA A N 1
ATOM 506 C CA . ALA A 1 66 ? 29.817 -3.321 -22.800 1.00 76.38 66 ALA A CA 1
ATOM 507 C C . ALA A 1 66 ? 30.374 -3.222 -24.232 1.00 76.38 66 ALA A C 1
ATOM 509 O O . ALA A 1 66 ? 30.816 -2.153 -24.659 1.00 76.38 66 ALA A O 1
ATOM 510 N N . THR A 1 67 ? 30.286 -4.316 -24.994 1.00 81.38 67 THR A N 1
ATOM 511 C CA . THR A 1 67 ? 30.705 -4.364 -26.401 1.00 81.38 67 THR A CA 1
ATOM 512 C C . THR A 1 67 ? 29.844 -3.451 -27.277 1.00 81.38 67 THR A C 1
ATOM 514 O O . THR A 1 67 ? 30.380 -2.727 -28.114 1.00 81.38 67 THR A O 1
ATOM 517 N N . LEU A 1 68 ? 28.522 -3.429 -27.066 1.00 78.62 68 LEU A N 1
ATOM 518 C CA . LEU A 1 68 ? 27.607 -2.536 -27.784 1.00 78.62 68 LEU A CA 1
ATOM 519 C C . LEU A 1 68 ? 27.886 -1.060 -27.465 1.00 78.62 68 LEU A C 1
ATOM 521 O O . LEU A 1 68 ? 28.007 -0.255 -28.387 1.00 78.62 68 LEU A O 1
ATOM 525 N N . ARG A 1 69 ? 28.068 -0.703 -26.185 1.00 80.19 69 ARG A N 1
ATOM 526 C CA . ARG A 1 69 ? 28.338 0.686 -25.764 1.00 80.19 69 ARG A CA 1
ATOM 527 C C . ARG A 1 69 ? 29.665 1.231 -26.309 1.00 80.19 69 ARG A C 1
ATOM 529 O O . ARG A 1 69 ? 29.758 2.420 -26.595 1.00 80.19 69 ARG A O 1
ATOM 536 N N . GLY A 1 70 ? 30.678 0.377 -26.471 1.00 83.75 70 GLY A N 1
ATOM 537 C CA . GLY A 1 70 ? 31.981 0.757 -27.031 1.00 83.75 70 GLY A CA 1
ATOM 538 C C . GLY A 1 70 ? 32.049 0.778 -28.564 1.00 83.75 70 GLY A C 1
ATOM 539 O O . GLY A 1 70 ? 33.050 1.222 -29.126 1.00 83.75 70 GLY A O 1
ATOM 540 N N . ALA A 1 71 ? 31.021 0.288 -29.262 1.00 86.31 71 ALA A N 1
ATOM 541 C CA . ALA A 1 71 ? 31.049 0.150 -30.711 1.00 86.31 71 ALA A CA 1
ATOM 542 C C . ALA A 1 71 ? 30.705 1.455 -31.447 1.00 86.31 71 ALA A C 1
ATOM 544 O O . ALA A 1 71 ? 29.737 2.157 -31.145 1.00 86.31 71 ALA A O 1
ATOM 545 N N . THR A 1 72 ? 31.460 1.750 -32.504 1.00 83.12 72 THR A N 1
ATOM 546 C CA . THR A 1 72 ? 31.226 2.917 -33.371 1.00 83.12 72 THR A CA 1
ATOM 547 C C . THR A 1 72 ? 30.216 2.646 -34.486 1.00 83.12 72 THR A C 1
ATOM 549 O O . THR A 1 72 ? 29.575 3.582 -34.961 1.00 83.12 72 THR A O 1
ATOM 552 N N . THR A 1 73 ? 30.048 1.381 -34.874 1.00 81.75 73 THR A N 1
ATOM 553 C CA . THR A 1 73 ? 29.160 0.945 -35.961 1.00 81.75 73 THR A CA 1
ATOM 554 C C . THR A 1 73 ? 27.758 0.621 -35.450 1.00 81.75 73 THR A C 1
ATOM 556 O O . THR A 1 73 ? 27.577 0.233 -34.295 1.00 81.75 73 THR A O 1
ATOM 559 N N . ARG A 1 74 ? 26.746 0.776 -36.315 1.00 78.31 74 ARG A N 1
ATOM 560 C CA . ARG A 1 74 ? 25.337 0.554 -35.937 1.00 78.31 74 ARG A CA 1
ATOM 561 C C . ARG A 1 74 ? 25.028 -0.908 -35.626 1.00 78.31 74 ARG A C 1
ATOM 563 O O . ARG A 1 74 ? 24.220 -1.184 -34.753 1.00 78.31 74 ARG A O 1
ATOM 570 N N . PHE A 1 75 ? 25.646 -1.844 -36.338 1.00 80.94 75 PHE A N 1
ATOM 571 C CA . PHE A 1 75 ? 25.427 -3.273 -36.125 1.00 80.94 75 PHE A CA 1
ATOM 572 C C . PHE A 1 75 ? 26.707 -3.913 -35.621 1.00 80.94 75 PHE A C 1
ATOM 574 O O . PHE A 1 75 ? 27.738 -3.833 -36.286 1.00 80.94 75 PHE A O 1
ATOM 581 N N . VAL A 1 76 ? 26.618 -4.602 -34.490 1.00 78.94 76 VAL A N 1
ATOM 582 C CA . VAL A 1 76 ? 27.747 -5.261 -33.834 1.00 78.94 76 VAL A CA 1
ATOM 583 C C . VAL A 1 76 ? 27.528 -6.765 -33.876 1.00 78.94 76 VAL A C 1
ATOM 585 O O . VAL A 1 76 ? 26.436 -7.256 -33.587 1.00 78.94 76 VAL A O 1
ATOM 588 N N . LYS A 1 77 ? 28.557 -7.516 -34.275 1.00 79.56 77 LYS A N 1
ATOM 589 C CA . LYS A 1 77 ? 28.511 -8.979 -34.283 1.00 79.56 77 LYS A CA 1
ATOM 590 C C . LYS A 1 77 ? 28.863 -9.504 -32.892 1.00 79.56 77 LYS A C 1
ATOM 592 O O . LYS A 1 77 ? 30.013 -9.410 -32.479 1.00 79.56 77 LYS A O 1
ATOM 597 N N . LEU A 1 78 ? 27.877 -10.073 -32.212 1.00 75.50 78 LEU A N 1
ATOM 598 C CA . LEU A 1 78 ? 28.022 -10.766 -30.934 1.00 75.50 78 LEU A CA 1
ATOM 599 C C . LEU A 1 78 ? 28.020 -12.288 -31.148 1.00 75.50 78 LEU A C 1
ATOM 601 O O . LEU A 1 78 ? 27.777 -12.777 -32.257 1.00 75.50 78 LEU A O 1
ATOM 605 N N . SER A 1 79 ? 28.270 -13.048 -30.079 1.00 68.06 79 SER A N 1
ATOM 606 C CA . SER A 1 79 ? 28.272 -14.521 -30.095 1.00 68.06 79 SER A CA 1
ATOM 607 C C . SER A 1 79 ? 26.942 -15.107 -30.597 1.00 68.06 79 SER A C 1
ATOM 609 O O . SER A 1 79 ? 26.940 -16.090 -31.336 1.00 68.06 79 SER A O 1
ATOM 611 N N . GLY A 1 80 ? 25.822 -14.455 -30.266 1.00 66.00 80 GLY A N 1
ATOM 612 C CA . GLY A 1 80 ? 24.464 -14.831 -30.676 1.00 66.00 80 GLY A CA 1
ATOM 613 C C . GLY A 1 80 ? 23.979 -14.250 -32.012 1.00 66.00 80 GLY A C 1
ATOM 614 O O . GLY A 1 80 ? 22.831 -14.491 -32.386 1.00 66.00 80 GLY A O 1
ATOM 615 N N . GLY A 1 81 ? 24.807 -13.483 -32.734 1.00 73.19 81 GLY A N 1
ATOM 616 C CA . GLY A 1 81 ? 24.456 -12.883 -34.028 1.00 73.19 81 GLY A CA 1
ATOM 617 C C . GLY A 1 81 ? 24.706 -11.375 -34.113 1.00 73.19 81 GLY A C 1
ATOM 618 O O . GLY A 1 81 ? 25.332 -10.776 -33.245 1.00 73.19 81 GLY A O 1
ATOM 619 N N . TRP A 1 82 ? 24.239 -10.754 -35.200 1.00 74.69 82 TRP A N 1
ATOM 620 C CA . TRP A 1 82 ? 24.305 -9.299 -35.365 1.00 74.69 82 TRP A CA 1
ATOM 621 C C . TRP A 1 82 ? 23.206 -8.622 -34.552 1.00 74.69 82 TRP A C 1
ATOM 623 O O . TRP A 1 82 ? 22.050 -9.034 -34.620 1.00 74.69 82 TRP A O 1
ATOM 633 N N . VAL A 1 83 ? 23.571 -7.574 -33.822 1.00 72.75 83 VAL A N 1
ATOM 634 C CA . VAL A 1 83 ? 22.677 -6.809 -32.951 1.00 72.75 83 VAL A CA 1
ATOM 635 C C . VAL A 1 83 ? 22.826 -5.321 -33.261 1.00 72.75 83 VAL A C 1
ATOM 637 O O . VAL A 1 83 ? 23.932 -4.858 -33.540 1.00 72.75 83 VAL A O 1
ATOM 640 N N . ASP A 1 84 ? 21.713 -4.583 -33.267 1.00 75.56 84 ASP A N 1
ATOM 641 C CA . ASP A 1 84 ? 21.732 -3.121 -33.400 1.00 75.56 84 ASP A CA 1
ATOM 642 C C . ASP A 1 84 ? 22.239 -2.498 -32.089 1.00 75.56 84 ASP A C 1
ATOM 644 O O . ASP A 1 84 ? 21.784 -2.856 -31.001 1.00 75.56 84 ASP A O 1
ATOM 648 N N . ARG A 1 85 ? 23.182 -1.564 -32.191 1.00 78.62 85 ARG A N 1
ATOM 649 C CA . ARG A 1 85 ? 23.754 -0.826 -31.066 1.00 78.62 85 ARG A CA 1
ATOM 650 C C . ARG A 1 85 ? 22.694 -0.071 -30.268 1.00 78.62 85 ARG A C 1
ATOM 652 O O . ARG A 1 85 ? 22.823 0.019 -29.054 1.00 78.62 85 ARG A O 1
ATOM 659 N N . GLU A 1 86 ? 21.634 0.431 -30.904 1.00 74.69 86 GLU A N 1
ATOM 660 C CA . GLU A 1 86 ? 20.539 1.118 -30.199 1.00 74.69 86 GLU A CA 1
ATOM 661 C C . GLU A 1 86 ? 19.854 0.232 -29.150 1.00 74.69 86 GLU A C 1
ATOM 663 O O . GLU A 1 86 ? 19.216 0.743 -28.229 1.00 74.69 86 GLU A O 1
ATOM 668 N N . LEU A 1 87 ? 20.018 -1.093 -29.235 1.00 69.19 87 LEU A N 1
ATOM 669 C CA . LEU A 1 87 ? 19.499 -2.014 -28.234 1.00 69.19 87 LEU A CA 1
ATOM 670 C C . LEU A 1 87 ? 20.126 -1.792 -26.848 1.00 69.19 87 LEU A C 1
ATOM 672 O O . LEU A 1 87 ? 19.445 -2.039 -25.858 1.00 69.19 87 LEU A O 1
ATOM 676 N N . SER A 1 88 ? 21.368 -1.290 -26.749 1.00 69.31 88 SER A N 1
ATOM 677 C CA . SER A 1 88 ? 21.962 -0.972 -25.442 1.00 69.31 88 SER A CA 1
ATOM 678 C C . SER A 1 88 ? 21.306 0.246 -24.794 1.00 69.31 88 SER A C 1
ATOM 680 O O . SER A 1 88 ? 21.063 0.223 -23.597 1.00 69.31 88 SER A O 1
ATOM 682 N N . ALA A 1 89 ? 20.965 1.278 -25.575 1.00 70.81 89 ALA A N 1
ATOM 683 C CA . ALA A 1 89 ? 20.249 2.450 -25.064 1.00 70.81 89 ALA A CA 1
ATOM 684 C C . ALA A 1 89 ? 18.843 2.072 -24.574 1.00 70.81 89 ALA A C 1
ATOM 686 O O . ALA A 1 89 ? 18.472 2.407 -23.457 1.00 70.81 89 ALA A O 1
ATOM 687 N N . ARG A 1 90 ? 18.107 1.267 -25.353 1.00 69.19 90 ARG A N 1
ATOM 688 C CA . ARG A 1 90 ? 16.787 0.751 -24.943 1.00 69.19 90 ARG A CA 1
ATOM 689 C C . ARG A 1 90 ? 16.864 -0.154 -23.713 1.00 69.19 90 ARG A C 1
ATOM 691 O O . ARG A 1 90 ? 15.943 -0.169 -22.905 1.00 69.19 90 ARG A O 1
ATOM 698 N N . HIS A 1 91 ? 17.942 -0.927 -23.581 1.00 70.06 91 HIS A N 1
ATOM 699 C CA . HIS A 1 91 ? 18.200 -1.715 -22.380 1.00 70.06 91 HIS A CA 1
ATOM 700 C C . HIS A 1 91 ? 18.438 -0.812 -21.164 1.00 70.06 91 HIS A C 1
ATOM 702 O O . HIS A 1 91 ? 17.904 -1.093 -20.098 1.00 70.06 91 HIS A O 1
ATOM 708 N N . ASP A 1 92 ? 19.223 0.256 -21.314 1.00 71.31 92 ASP A N 1
ATOM 709 C CA . ASP A 1 92 ? 19.520 1.197 -20.229 1.00 71.31 92 ASP A CA 1
ATOM 710 C C . ASP A 1 92 ? 18.252 1.951 -19.792 1.00 71.31 92 ASP A C 1
ATOM 712 O O . ASP A 1 92 ? 17.956 1.992 -18.600 1.00 71.31 92 ASP A O 1
ATOM 716 N N . GLU A 1 93 ? 17.430 2.410 -20.741 1.00 72.75 93 GLU A N 1
ATOM 717 C CA . GLU A 1 93 ? 16.099 2.975 -20.469 1.00 72.75 93 GLU A CA 1
ATOM 718 C C . GLU A 1 93 ? 15.202 1.976 -19.719 1.00 72.75 93 GLU A C 1
ATOM 720 O O . GLU A 1 93 ? 14.620 2.306 -18.687 1.00 72.75 93 GLU A O 1
ATOM 725 N N . ALA A 1 94 ? 15.125 0.725 -20.185 1.00 69.94 94 ALA A N 1
ATOM 726 C CA . ALA A 1 94 ? 14.349 -0.313 -19.508 1.00 69.94 94 ALA A CA 1
ATOM 727 C C . ALA A 1 94 ? 14.874 -0.606 -18.092 1.00 69.94 94 ALA A C 1
ATOM 729 O O . ALA A 1 94 ? 14.080 -0.804 -17.176 1.00 69.94 94 ALA A O 1
ATOM 730 N N . ALA A 1 95 ? 16.193 -0.607 -17.888 1.00 71.69 95 ALA A N 1
ATOM 731 C CA . ALA A 1 95 ? 16.804 -0.815 -16.580 1.00 71.69 95 ALA A CA 1
ATOM 732 C C . ALA A 1 95 ? 16.492 0.333 -15.607 1.00 71.69 95 ALA A C 1
ATOM 734 O O . ALA A 1 95 ? 16.219 0.074 -14.436 1.00 71.69 95 ALA A O 1
ATOM 735 N N . GLU A 1 96 ? 16.479 1.582 -16.075 1.00 77.56 96 GLU A N 1
ATOM 736 C CA . GLU A 1 96 ? 16.082 2.733 -15.258 1.00 77.56 96 GLU A CA 1
ATOM 737 C C . GLU A 1 96 ? 14.604 2.687 -14.857 1.00 77.56 96 GLU A C 1
ATOM 739 O O . GLU A 1 96 ? 14.266 3.013 -13.718 1.00 77.56 96 GLU A O 1
ATOM 744 N N . LEU A 1 97 ? 13.722 2.264 -15.769 1.00 76.56 97 LEU A N 1
ATOM 745 C CA . LEU A 1 97 ? 12.301 2.056 -15.475 1.00 76.56 97 LEU A CA 1
ATOM 746 C C . LEU A 1 97 ? 12.109 0.969 -14.412 1.00 76.56 97 LEU A C 1
ATOM 748 O O . LEU A 1 97 ? 11.368 1.157 -13.451 1.00 76.56 97 LEU A O 1
ATOM 752 N N . LEU A 1 98 ? 12.806 -0.159 -14.565 1.00 73.81 98 LEU A N 1
ATOM 753 C CA . LEU A 1 98 ? 12.765 -1.265 -13.611 1.00 73.81 98 LEU A CA 1
ATOM 754 C C . LEU A 1 98 ? 13.285 -0.845 -12.233 1.00 73.81 98 LEU A C 1
ATOM 756 O O . LEU A 1 98 ? 12.644 -1.139 -11.226 1.00 73.81 98 LEU A O 1
ATOM 760 N N . ALA A 1 99 ? 14.397 -0.109 -12.188 1.00 79.38 99 ALA A N 1
ATOM 761 C CA . ALA A 1 99 ? 14.963 0.401 -10.945 1.00 79.38 99 ALA A CA 1
ATOM 762 C C . ALA A 1 99 ? 14.001 1.355 -10.220 1.00 79.38 99 ALA A C 1
ATOM 764 O O . ALA A 1 99 ? 13.858 1.261 -9.003 1.00 79.38 99 ALA A O 1
ATOM 765 N N . ASP A 1 100 ? 13.304 2.224 -10.958 1.00 83.62 100 ASP A N 1
ATOM 766 C CA . ASP A 1 100 ? 12.297 3.135 -10.400 1.00 83.62 100 ASP A CA 1
ATOM 767 C C . ASP A 1 100 ? 11.096 2.389 -9.797 1.00 83.62 100 ASP A C 1
ATOM 769 O O . ASP A 1 100 ? 10.543 2.794 -8.778 1.00 83.62 100 ASP A O 1
ATOM 773 N N . LEU A 1 101 ? 10.725 1.254 -10.393 1.00 78.00 101 LEU A N 1
ATOM 774 C CA . LEU A 1 101 ? 9.668 0.375 -9.891 1.00 78.00 101 LEU A CA 1
ATOM 775 C C . LEU A 1 101 ? 10.143 -0.593 -8.794 1.00 78.00 101 LEU A C 1
ATOM 777 O O . LEU A 1 101 ? 9.316 -1.283 -8.195 1.00 78.00 101 LEU A O 1
ATOM 781 N N . GLY A 1 102 ? 11.451 -0.663 -8.527 1.00 77.69 102 GLY A N 1
ATOM 782 C CA . GLY A 1 102 ? 12.046 -1.647 -7.621 1.00 77.69 102 GLY A CA 1
ATOM 783 C C . GLY A 1 102 ? 11.956 -3.089 -8.134 1.00 77.69 102 GLY A C 1
ATOM 784 O O . GLY A 1 102 ? 11.864 -4.012 -7.329 1.00 77.69 102 GLY A O 1
ATOM 785 N N . VAL A 1 103 ? 11.942 -3.278 -9.457 1.00 74.31 103 VAL A N 1
ATOM 786 C CA . VAL A 1 103 ? 11.881 -4.586 -10.126 1.00 74.31 103 VAL A CA 1
ATOM 787 C C . VAL A 1 103 ? 13.280 -5.013 -10.553 1.00 74.31 103 VAL A C 1
ATOM 789 O O . VAL A 1 103 ? 14.017 -4.248 -11.175 1.00 74.31 103 VAL A O 1
ATOM 792 N N . GLU A 1 104 ? 13.640 -6.264 -10.284 1.00 67.38 104 GLU A N 1
ATOM 793 C CA . GLU A 1 104 ? 14.905 -6.832 -10.750 1.00 67.38 104 GLU A CA 1
ATOM 794 C C . GLU A 1 104 ? 14.765 -7.436 -12.157 1.00 67.38 104 GLU A C 1
ATOM 796 O O . GLU A 1 104 ? 13.838 -8.189 -12.446 1.00 67.38 104 GLU A O 1
ATOM 801 N N . ALA A 1 105 ? 15.692 -7.144 -13.069 1.00 62.84 105 ALA A N 1
ATOM 802 C CA . ALA A 1 105 ? 15.663 -7.746 -14.401 1.00 62.84 105 ALA A CA 1
ATOM 803 C C . ALA A 1 105 ? 16.042 -9.242 -14.350 1.00 62.84 105 ALA A C 1
ATOM 805 O O . ALA A 1 105 ? 17.042 -9.619 -13.744 1.00 62.84 105 ALA A O 1
ATOM 806 N N . GLY A 1 106 ? 15.290 -10.095 -15.055 1.00 56.94 106 GLY A N 1
ATOM 807 C CA . GLY A 1 106 ? 15.656 -11.502 -15.281 1.00 56.94 106 GLY A CA 1
ATOM 808 C C . GLY A 1 106 ? 15.249 -12.500 -14.188 1.00 56.94 106 GLY A C 1
ATOM 809 O O . GLY A 1 106 ? 15.551 -13.683 -14.325 1.00 56.94 106 GLY A O 1
ATOM 810 N N . THR A 1 107 ? 14.533 -12.075 -13.145 1.00 55.28 107 THR A N 1
ATOM 811 C CA . THR A 1 107 ? 14.116 -12.924 -12.008 1.00 55.28 107 THR A CA 1
ATOM 812 C C . THR A 1 107 ? 12.684 -13.473 -12.120 1.00 55.28 107 THR A C 1
ATOM 814 O O . THR A 1 107 ? 12.055 -13.805 -11.119 1.00 55.28 107 THR A O 1
ATOM 817 N N . GLY A 1 108 ? 12.172 -13.645 -13.344 1.00 58.69 108 GLY A N 1
ATOM 818 C CA . GLY A 1 108 ? 10.807 -14.127 -13.586 1.00 58.69 108 GLY A CA 1
ATOM 819 C C . GLY A 1 108 ? 9.725 -13.123 -13.154 1.00 58.69 108 GLY A C 1
ATOM 820 O O . GLY A 1 108 ? 10.025 -11.945 -12.938 1.00 58.69 108 GLY A O 1
ATOM 821 N N . PRO A 1 109 ? 8.458 -13.565 -13.056 1.00 62.75 109 PRO A N 1
ATOM 822 C CA . PRO A 1 109 ? 7.358 -12.725 -12.599 1.00 62.75 109 PRO A CA 1
ATOM 823 C C . PRO A 1 109 ? 7.601 -12.150 -11.201 1.00 62.75 109 PRO A C 1
ATOM 825 O O . PRO A 1 109 ? 7.868 -12.888 -10.253 1.00 62.75 109 PRO A O 1
ATOM 828 N N . GLN A 1 110 ? 7.463 -10.833 -11.059 1.00 66.50 110 GLN A N 1
ATOM 829 C CA . GLN A 1 110 ? 7.538 -10.135 -9.776 1.00 66.50 110 GLN A CA 1
ATOM 830 C C . GLN A 1 110 ? 6.203 -9.474 -9.456 1.00 66.50 110 GLN A C 1
ATOM 832 O O . GLN A 1 110 ? 5.400 -9.188 -10.336 1.00 66.50 110 GLN A O 1
ATOM 837 N N . ARG A 1 111 ? 5.932 -9.253 -8.170 1.00 69.12 111 ARG A N 1
ATOM 838 C CA . ARG A 1 111 ? 4.700 -8.595 -7.730 1.00 69.12 111 ARG A CA 1
ATOM 839 C C . ARG A 1 111 ? 5.007 -7.148 -7.384 1.00 69.12 111 ARG A C 1
ATOM 841 O O . ARG A 1 111 ? 5.868 -6.889 -6.552 1.00 69.12 111 ARG A O 1
ATOM 848 N N . LEU A 1 112 ? 4.263 -6.237 -7.994 1.00 70.75 112 LEU A N 1
ATOM 849 C CA . LEU A 1 112 ? 4.247 -4.829 -7.631 1.00 70.75 112 LEU A CA 1
ATOM 850 C C . LEU A 1 112 ? 3.000 -4.516 -6.802 1.00 70.75 112 LEU A C 1
ATOM 852 O O . LEU A 1 112 ? 2.105 -5.341 -6.625 1.00 70.75 112 LEU A O 1
ATOM 856 N N . THR A 1 113 ? 2.969 -3.327 -6.228 1.00 74.69 113 THR A N 1
ATOM 857 C CA . THR A 1 113 ? 1.806 -2.779 -5.534 1.00 74.69 113 THR A CA 1
ATOM 858 C C . THR A 1 113 ? 1.336 -1.534 -6.272 1.00 74.69 113 THR A C 1
ATOM 860 O O . THR A 1 113 ? 2.129 -0.840 -6.915 1.00 74.69 113 THR A O 1
ATOM 863 N N . LEU A 1 114 ? 0.051 -1.195 -6.143 1.00 73.62 114 LEU A N 1
ATOM 864 C CA . LEU A 1 114 ? -0.488 0.027 -6.746 1.00 73.62 114 LEU A CA 1
ATOM 865 C C . LEU A 1 114 ? 0.244 1.290 -6.244 1.00 73.62 114 LEU A C 1
ATOM 867 O O . LEU A 1 114 ? 0.358 2.270 -6.972 1.00 73.62 114 LEU A O 1
ATOM 871 N N . TRP A 1 115 ? 0.794 1.246 -5.027 1.00 75.94 115 TRP A N 1
ATOM 872 C CA . TRP A 1 115 ? 1.576 2.334 -4.433 1.00 75.94 115 TRP A CA 1
ATOM 873 C C . TRP A 1 115 ? 2.958 2.497 -5.034 1.00 75.94 115 TRP A C 1
ATOM 875 O O . TRP A 1 115 ? 3.358 3.628 -5.288 1.00 75.94 115 TRP A O 1
ATOM 885 N N . GLN A 1 116 ? 3.666 1.398 -5.297 1.00 77.81 116 GLN A N 1
ATOM 886 C CA . GLN A 1 116 ? 4.935 1.458 -6.026 1.00 77.81 116 GLN A CA 1
ATOM 887 C C . GLN A 1 116 ? 4.722 2.062 -7.418 1.00 77.81 116 GLN A C 1
ATOM 889 O O . GLN A 1 116 ? 5.478 2.935 -7.829 1.00 77.81 116 GLN A O 1
ATOM 894 N N . LEU A 1 117 ? 3.631 1.688 -8.095 1.00 78.19 117 LEU A N 1
ATOM 895 C CA . LEU A 1 117 ? 3.268 2.268 -9.389 1.00 78.19 117 LEU A CA 1
ATOM 896 C C . LEU A 1 117 ? 2.873 3.751 -9.285 1.00 78.19 117 LEU A C 1
ATOM 898 O O . LEU A 1 117 ? 3.241 4.547 -10.144 1.00 78.19 117 LEU A O 1
ATOM 902 N N . ALA A 1 118 ? 2.138 4.148 -8.244 1.00 80.25 118 ALA A N 1
ATOM 903 C CA . ALA A 1 118 ? 1.740 5.543 -8.042 1.00 80.25 118 ALA A CA 1
ATOM 904 C C . ALA A 1 118 ? 2.904 6.454 -7.616 1.00 80.25 118 ALA A C 1
ATOM 906 O O . ALA A 1 118 ? 2.870 7.651 -7.907 1.00 80.25 118 ALA A O 1
ATOM 907 N N . GLY A 1 119 ? 3.907 5.897 -6.935 1.00 83.81 119 GLY A N 1
ATOM 908 C CA . GLY A 1 119 ? 5.134 6.585 -6.533 1.00 83.81 119 GLY A CA 1
ATOM 909 C C . GLY A 1 119 ? 6.192 6.682 -7.633 1.00 83.81 119 GLY A C 1
ATOM 910 O O . GLY A 1 119 ? 7.145 7.440 -7.467 1.00 83.81 119 GLY A O 1
ATOM 911 N N . ALA A 1 120 ? 6.019 5.958 -8.742 1.00 84.19 120 ALA A N 1
ATOM 912 C CA . ALA A 1 120 ? 6.927 5.998 -9.879 1.00 84.19 120 ALA A CA 1
ATOM 913 C C . ALA A 1 120 ? 7.009 7.402 -10.501 1.00 84.19 120 ALA A C 1
ATOM 915 O O . ALA A 1 120 ? 6.059 8.202 -10.455 1.00 84.19 120 ALA A O 1
ATOM 916 N N . ARG A 1 121 ? 8.148 7.690 -11.133 1.00 87.50 121 ARG A N 1
ATOM 917 C CA . ARG A 1 121 ? 8.36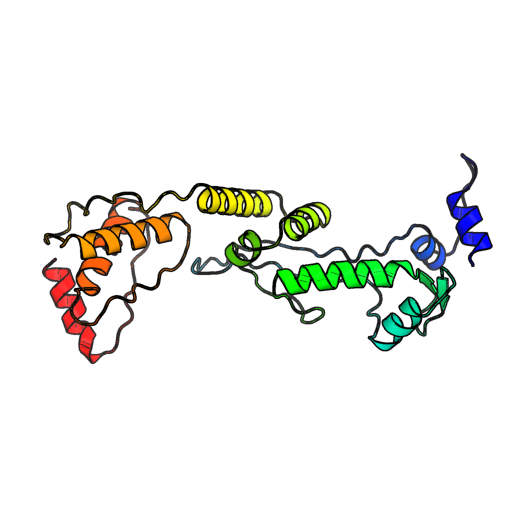7 8.943 -11.861 1.00 87.50 121 ARG A CA 1
ATOM 918 C C . ARG A 1 121 ? 7.315 9.127 -12.969 1.00 87.50 121 ARG A C 1
ATOM 920 O O . ARG A 1 121 ? 6.835 8.138 -13.531 1.00 87.50 121 ARG A O 1
ATOM 927 N N . PRO A 1 122 ? 6.930 10.374 -13.310 1.00 83.94 122 PRO A N 1
ATOM 928 C CA . PRO A 1 122 ? 6.017 10.642 -14.423 1.00 83.94 122 PRO A CA 1
ATOM 929 C C . PRO A 1 122 ? 6.432 9.944 -15.723 1.00 83.94 122 PRO A C 1
ATOM 931 O O . PRO A 1 122 ? 5.592 9.313 -16.357 1.00 83.94 122 PRO A O 1
ATOM 934 N N . GLU A 1 123 ? 7.725 9.966 -16.041 1.00 84.81 123 GLU A N 1
ATOM 935 C CA . GLU A 1 123 ? 8.300 9.348 -17.238 1.00 84.81 123 GLU A CA 1
ATOM 936 C C . GLU A 1 123 ? 8.154 7.823 -17.205 1.00 84.81 123 GLU A C 1
ATOM 938 O O . GLU A 1 123 ? 7.842 7.201 -18.220 1.00 84.81 123 GLU A O 1
ATOM 943 N N . THR A 1 124 ? 8.312 7.215 -16.023 1.00 82.75 124 THR A N 1
ATOM 944 C CA . THR A 1 124 ? 8.084 5.781 -15.836 1.00 82.75 124 THR A CA 1
ATOM 945 C C . THR A 1 124 ? 6.635 5.433 -16.117 1.00 82.75 124 THR A C 1
ATOM 947 O O . THR A 1 124 ? 6.363 4.499 -16.862 1.00 82.75 124 THR A O 1
ATOM 950 N N . PHE A 1 125 ? 5.693 6.209 -15.585 1.00 77.56 125 PHE A N 1
ATOM 951 C CA . PHE A 1 125 ? 4.270 5.972 -15.810 1.00 77.56 125 PHE A CA 1
ATOM 952 C C . PHE A 1 125 ? 3.873 6.093 -17.291 1.00 77.56 125 PHE A C 1
ATOM 954 O O . PHE A 1 125 ? 3.154 5.234 -17.801 1.00 77.56 125 PHE A O 1
ATOM 961 N N . GLU A 1 126 ? 4.380 7.108 -17.993 1.00 80.44 126 GLU A N 1
ATOM 962 C CA . GLU A 1 126 ? 4.182 7.267 -19.441 1.00 80.44 126 GLU A CA 1
ATOM 963 C C . GLU A 1 126 ? 4.779 6.093 -20.229 1.00 80.44 126 GLU A C 1
ATOM 965 O O . GLU A 1 126 ? 4.155 5.576 -21.159 1.00 80.44 126 GLU A O 1
ATOM 970 N N . ALA A 1 127 ? 5.960 5.614 -19.832 1.00 76.44 127 ALA A N 1
ATOM 971 C CA . ALA A 1 127 ? 6.570 4.443 -20.445 1.00 76.44 127 ALA A CA 1
ATOM 972 C C . ALA A 1 127 ? 5.720 3.178 -20.238 1.00 76.44 127 ALA A C 1
ATOM 974 O O . ALA A 1 127 ? 5.554 2.408 -21.180 1.00 76.44 127 ALA A O 1
ATOM 975 N N . LEU A 1 128 ? 5.119 2.966 -19.060 1.00 72.69 128 LEU A N 1
ATOM 976 C CA . LEU A 1 128 ? 4.232 1.815 -18.824 1.00 72.69 128 LEU A CA 1
ATOM 977 C C . LEU A 1 128 ? 3.017 1.821 -19.763 1.00 72.69 128 LEU A C 1
ATOM 979 O O . LEU A 1 128 ? 2.635 0.767 -20.276 1.00 72.69 128 LEU A O 1
ATOM 983 N N . GLU A 1 129 ? 2.442 2.995 -20.036 1.00 72.94 129 GLU A N 1
ATOM 984 C CA . GLU A 1 129 ? 1.364 3.146 -21.020 1.00 72.94 129 GLU A CA 1
ATOM 985 C C . GLU A 1 129 ? 1.830 2.758 -22.432 1.00 72.94 129 GLU A C 1
ATOM 987 O O . GLU A 1 129 ? 1.168 1.976 -23.118 1.00 72.94 129 GLU A O 1
ATOM 992 N N . GLN A 1 130 ? 3.010 3.225 -22.849 1.00 69.12 130 GLN A N 1
ATOM 993 C CA . GLN A 1 130 ? 3.589 2.888 -24.156 1.00 69.12 130 GLN A CA 1
ATOM 994 C C . GLN A 1 130 ? 3.961 1.405 -24.291 1.00 69.12 130 GLN A C 1
ATOM 996 O O . GLN A 1 130 ? 3.928 0.848 -25.394 1.00 69.12 130 GLN A O 1
ATOM 1001 N N . LEU A 1 131 ? 4.315 0.762 -23.179 1.00 64.94 131 LEU A N 1
ATOM 1002 C CA . LEU A 1 131 ? 4.714 -0.642 -23.119 1.00 64.94 131 LEU A CA 1
ATOM 1003 C C . LEU A 1 131 ? 3.517 -1.604 -23.059 1.00 64.94 131 LEU A C 1
ATOM 1005 O O . LEU A 1 131 ? 3.715 -2.815 -23.134 1.00 64.94 131 LEU A O 1
ATOM 1009 N N . GLY A 1 132 ? 2.287 -1.080 -23.029 1.00 61.69 132 GLY A N 1
ATOM 1010 C CA . GLY A 1 132 ? 1.064 -1.871 -23.144 1.00 61.69 132 GLY A CA 1
ATOM 1011 C C . GLY A 1 132 ? 0.481 -2.327 -21.810 1.00 61.69 132 GLY A C 1
ATOM 1012 O O . GLY A 1 132 ? -0.192 -3.357 -21.780 1.00 61.69 132 GLY A O 1
ATOM 1013 N N . ALA A 1 133 ? 0.721 -1.584 -20.724 1.00 67.44 133 ALA A N 1
ATOM 1014 C CA . ALA A 1 133 ? 0.012 -1.803 -19.468 1.00 67.44 133 ALA A CA 1
ATOM 1015 C C . ALA A 1 133 ? -1.513 -1.710 -19.666 1.00 67.44 133 ALA A C 1
ATOM 1017 O O . ALA A 1 133 ? -2.021 -0.927 -20.476 1.00 67.44 133 ALA A O 1
ATOM 1018 N N . GLU A 1 134 ? -2.259 -2.520 -18.917 1.00 68.06 134 GLU A N 1
ATOM 1019 C CA . GLU A 1 134 ? -3.714 -2.568 -19.021 1.00 68.06 134 GLU A CA 1
ATOM 1020 C C . GLU A 1 134 ? -4.355 -1.222 -18.638 1.00 68.06 134 GLU A C 1
ATOM 1022 O O . GLU A 1 134 ? -3.978 -0.562 -17.666 1.00 68.06 134 GLU A O 1
ATOM 1027 N N . ARG A 1 135 ? -5.374 -0.806 -19.402 1.00 72.00 135 ARG A N 1
ATOM 1028 C CA . ARG A 1 135 ? -6.046 0.494 -19.218 1.00 72.00 135 ARG A CA 1
ATOM 1029 C C . ARG A 1 135 ? -6.663 0.646 -17.827 1.00 72.00 135 ARG A C 1
ATOM 1031 O O . ARG A 1 135 ? -6.673 1.747 -17.281 1.00 72.00 135 ARG A O 1
ATOM 1038 N N . GLU A 1 136 ? -7.186 -0.442 -17.273 1.00 71.38 136 GLU A N 1
ATOM 1039 C CA . GLU A 1 136 ? -7.767 -0.463 -15.931 1.00 71.38 136 GLU A CA 1
ATOM 1040 C C . GLU A 1 136 ? -6.710 -0.157 -14.862 1.00 71.38 136 GLU A C 1
ATOM 1042 O O . GLU A 1 136 ? -6.914 0.724 -14.026 1.00 71.38 136 GLU A O 1
ATOM 1047 N N . THR A 1 137 ? -5.537 -0.788 -14.960 1.00 70.00 137 THR A N 1
ATOM 1048 C CA . THR A 1 137 ? -4.381 -0.533 -14.092 1.00 70.00 137 THR A CA 1
ATOM 1049 C C . THR A 1 137 ? -3.947 0.922 -14.140 1.00 70.00 137 THR A C 1
ATOM 1051 O O . THR A 1 137 ? -3.812 1.567 -13.101 1.00 70.00 137 THR A O 1
ATOM 1054 N N . LEU A 1 138 ? -3.755 1.458 -15.347 1.00 75.50 138 LEU A N 1
ATOM 1055 C CA . LEU A 1 138 ? -3.342 2.847 -15.535 1.00 75.50 138 LEU A CA 1
ATOM 1056 C C . LEU A 1 138 ? -4.381 3.813 -14.949 1.00 75.50 138 LEU A C 1
ATOM 1058 O O . LEU A 1 138 ? -4.015 4.794 -14.301 1.00 75.50 138 LEU A O 1
ATOM 1062 N N . GLY A 1 139 ? -5.672 3.501 -15.101 1.00 78.69 139 GLY A N 1
ATOM 1063 C CA . GLY A 1 139 ? -6.767 4.254 -14.492 1.00 78.69 139 GLY A CA 1
ATOM 1064 C C . GLY A 1 139 ? -6.725 4.244 -12.961 1.00 78.69 139 GLY A C 1
ATOM 1065 O O . GLY A 1 139 ? -6.838 5.305 -12.342 1.00 78.69 139 GLY A O 1
ATOM 1066 N N . ALA A 1 140 ? -6.515 3.078 -12.346 1.00 76.19 140 ALA A N 1
ATOM 1067 C CA . ALA A 1 140 ? -6.412 2.937 -10.893 1.00 76.19 140 ALA A CA 1
ATOM 1068 C C . ALA A 1 140 ? -5.199 3.694 -10.323 1.00 76.19 140 ALA A C 1
ATOM 1070 O O . ALA A 1 140 ? -5.331 4.431 -9.342 1.00 76.19 140 ALA A O 1
ATOM 1071 N N . VAL A 1 141 ? -4.036 3.586 -10.974 1.00 77.94 141 VAL A N 1
ATOM 1072 C CA . VAL A 1 141 ? -2.821 4.322 -10.589 1.00 77.94 141 VAL A CA 1
ATOM 1073 C C . VAL A 1 141 ? -3.034 5.830 -10.728 1.00 77.94 141 VAL A C 1
ATOM 1075 O O . VAL A 1 141 ? -2.728 6.579 -9.802 1.00 77.94 141 VAL A O 1
ATOM 1078 N N . ALA A 1 142 ? -3.606 6.297 -11.842 1.00 82.12 142 ALA A N 1
ATOM 1079 C CA . ALA A 1 142 ? -3.888 7.717 -12.051 1.00 82.12 142 ALA A CA 1
ATOM 1080 C C . ALA A 1 142 ? -4.875 8.270 -11.008 1.00 82.12 142 ALA A C 1
ATOM 1082 O O . ALA A 1 142 ? -4.670 9.363 -10.472 1.00 82.12 142 ALA A O 1
ATOM 1083 N N . ALA A 1 143 ? -5.918 7.505 -10.670 1.00 82.38 143 ALA A N 1
ATOM 1084 C CA . ALA A 1 143 ? -6.861 7.869 -9.618 1.00 82.38 143 ALA A CA 1
ATOM 1085 C C . ALA A 1 143 ? -6.170 7.977 -8.251 1.00 82.38 143 ALA A C 1
ATOM 1087 O O . ALA A 1 143 ? -6.418 8.937 -7.517 1.00 82.38 143 ALA A O 1
ATOM 1088 N N . LEU A 1 144 ? -5.276 7.039 -7.925 1.00 80.44 144 LEU A N 1
ATOM 1089 C CA . LEU A 1 144 ? -4.506 7.073 -6.687 1.00 80.44 144 LEU A CA 1
ATOM 1090 C C . LEU A 1 144 ? -3.558 8.282 -6.634 1.00 80.44 144 LEU A C 1
ATOM 1092 O O . LEU A 1 144 ? -3.583 9.032 -5.658 1.00 80.44 144 LEU A O 1
ATOM 1096 N N . ARG A 1 145 ? -2.794 8.536 -7.705 1.00 84.38 145 ARG A N 1
ATOM 1097 C CA . ARG A 1 145 ? -1.908 9.710 -7.823 1.00 84.38 145 ARG A CA 1
ATOM 1098 C C . ARG A 1 145 ? -2.674 11.015 -7.634 1.00 84.38 145 ARG A C 1
ATOM 1100 O O . ARG A 1 145 ? -2.214 11.889 -6.902 1.00 84.38 145 ARG A O 1
ATOM 1107 N N . ARG A 1 146 ? -3.868 11.128 -8.227 1.00 86.69 146 ARG A N 1
ATOM 1108 C CA . ARG A 1 146 ? -4.746 12.291 -8.041 1.00 86.69 146 ARG A CA 1
ATOM 1109 C C . ARG A 1 146 ? -5.166 12.455 -6.580 1.00 86.69 146 ARG A C 1
ATOM 1111 O O . ARG A 1 146 ? -5.009 13.541 -6.037 1.00 86.69 146 ARG A O 1
ATOM 1118 N N . ARG A 1 147 ? -5.630 11.386 -5.922 1.00 83.81 147 ARG A N 1
ATOM 1119 C CA . ARG A 1 147 ? -6.030 11.430 -4.500 1.00 83.81 147 ARG A CA 1
ATOM 1120 C C . ARG A 1 147 ? -4.884 11.860 -3.584 1.00 83.81 147 ARG A C 1
ATOM 1122 O O . ARG A 1 147 ? -5.117 12.613 -2.645 1.00 83.81 147 ARG A O 1
ATOM 1129 N N . ILE A 1 148 ? -3.660 11.410 -3.864 1.00 84.00 148 ILE A N 1
ATOM 1130 C CA . ILE A 1 148 ? -2.459 11.823 -3.124 1.00 84.00 148 ILE A CA 1
ATOM 1131 C C . ILE A 1 148 ? -2.159 13.307 -3.374 1.00 84.00 148 ILE A C 1
ATOM 1133 O O . ILE A 1 148 ? -1.951 14.054 -2.422 1.00 84.00 148 ILE A O 1
ATOM 1137 N N . ALA A 1 149 ? -2.169 13.753 -4.634 1.00 86.12 149 ALA A N 1
ATOM 1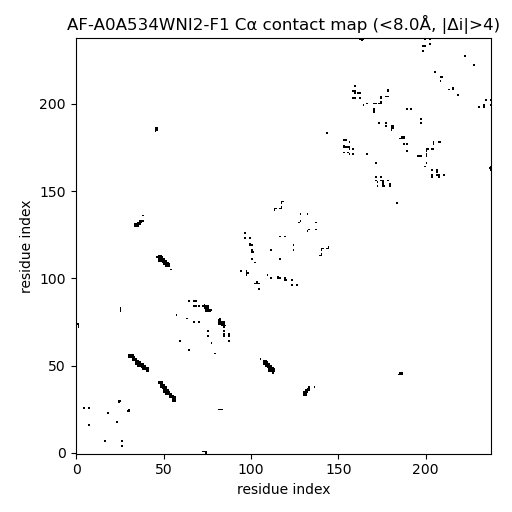138 C CA . ALA A 1 149 ? -1.882 15.143 -4.997 1.00 86.12 149 ALA A CA 1
ATOM 1139 C C . ALA A 1 149 ? -2.924 16.139 -4.450 1.00 86.12 149 ALA A C 1
ATOM 1141 O O . ALA A 1 149 ? -2.591 17.270 -4.097 1.00 86.12 149 ALA A O 1
ATOM 1142 N N . GLU A 1 150 ? -4.185 15.718 -4.364 1.00 88.12 150 GLU A N 1
ATOM 1143 C CA . GLU A 1 150 ? -5.305 16.511 -3.848 1.00 88.12 150 GLU A CA 1
ATOM 1144 C C . GLU A 1 150 ? -5.470 16.403 -2.325 1.00 88.12 150 GLU A C 1
ATOM 1146 O O . GLU A 1 150 ? -6.366 17.036 -1.763 1.00 88.12 150 GLU A O 1
ATOM 1151 N N . PHE A 1 151 ? -4.626 15.636 -1.629 1.00 88.62 151 PHE A N 1
ATOM 1152 C CA . PHE A 1 151 ? -4.740 15.449 -0.187 1.00 88.62 151 PHE A CA 1
ATOM 1153 C C . PHE A 1 151 ? -4.554 16.776 0.566 1.00 88.62 151 PHE A C 1
ATOM 1155 O O . PHE A 1 151 ? -3.486 17.390 0.552 1.00 88.62 151 PHE A O 1
ATOM 1162 N N . ARG A 1 152 ? -5.613 17.228 1.249 1.00 87.69 152 ARG A N 1
ATOM 1163 C CA . ARG A 1 152 ? -5.621 18.456 2.072 1.00 87.69 152 ARG A CA 1
ATOM 1164 C C . ARG A 1 152 ? -5.653 18.188 3.577 1.00 87.69 152 ARG A C 1
ATOM 1166 O O . ARG A 1 152 ? -5.604 19.133 4.358 1.00 87.69 152 ARG A O 1
ATOM 1173 N N . GLY A 1 153 ? -5.739 16.925 3.981 1.00 89.75 153 GLY A N 1
ATOM 1174 C CA . GLY A 1 153 ? -5.926 16.513 5.366 1.00 89.75 153 GLY A CA 1
ATOM 1175 C C . GLY A 1 153 ? -6.880 15.330 5.472 1.00 89.75 153 GLY A C 1
ATOM 1176 O O . GLY A 1 153 ? -7.498 14.923 4.487 1.00 89.75 153 GLY A O 1
ATOM 1177 N N . LEU A 1 154 ? -6.976 14.771 6.676 1.00 91.19 154 LEU A N 1
ATOM 1178 C CA . LEU A 1 154 ? -7.871 13.654 6.955 1.00 91.19 154 LEU A CA 1
ATOM 1179 C C . LEU A 1 154 ? -9.330 14.140 6.971 1.00 91.19 154 LEU A C 1
ATOM 1181 O O . LEU A 1 154 ? -9.625 15.100 7.686 1.00 91.19 154 LEU A O 1
ATOM 1185 N N . PRO A 1 155 ? -10.235 13.504 6.207 1.00 91.69 155 PRO A N 1
ATOM 1186 C CA . PRO A 1 155 ? -11.665 13.742 6.339 1.00 91.69 155 PRO A CA 1
ATOM 1187 C C . PRO A 1 155 ? -12.153 13.345 7.734 1.00 91.69 155 PRO A C 1
ATOM 1189 O O . PRO A 1 155 ? -11.729 12.323 8.272 1.00 91.69 155 PRO A O 1
ATOM 1192 N N . GLU A 1 156 ? -13.079 14.119 8.295 1.00 93.44 156 GLU A N 1
ATOM 1193 C CA . GLU A 1 156 ? -13.719 13.764 9.561 1.00 93.44 156 GLU A CA 1
ATOM 1194 C C . GLU A 1 156 ? -14.635 12.551 9.362 1.00 93.44 156 GLU A C 1
ATOM 1196 O O . GLU A 1 156 ? -15.525 12.553 8.506 1.00 93.44 156 GLU A O 1
ATOM 1201 N N . THR A 1 157 ? -14.407 11.507 10.154 1.00 94.94 157 THR A N 1
ATOM 1202 C CA . THR A 1 157 ? -15.177 10.267 10.123 1.00 94.94 157 THR A CA 1
ATOM 1203 C C . THR A 1 157 ? -16.046 10.182 11.373 1.00 94.94 157 THR A C 1
ATOM 1205 O O . THR A 1 157 ? -15.522 9.990 12.471 1.00 94.94 157 THR A O 1
ATOM 1208 N N . PRO A 1 158 ? -17.381 10.276 11.262 1.00 93.75 158 PRO A N 1
ATOM 1209 C CA . PRO A 1 158 ? -18.234 10.202 12.438 1.00 93.75 158 PRO A CA 1
ATOM 1210 C C . PRO A 1 158 ? -18.092 8.828 13.118 1.00 93.75 158 PRO A C 1
ATOM 1212 O O . PRO A 1 158 ? -18.112 7.801 12.425 1.00 93.75 158 PRO A O 1
ATOM 1215 N N . PRO A 1 159 ? -17.981 8.772 14.460 1.00 92.31 159 PRO A N 1
ATOM 1216 C CA . PRO A 1 159 ? -18.020 7.511 15.186 1.00 92.31 159 PRO A CA 1
ATOM 1217 C C . PRO A 1 159 ? -19.288 6.717 14.840 1.00 92.31 159 PRO A C 1
ATOM 1219 O O . PRO A 1 159 ? -20.378 7.297 14.788 1.00 92.31 159 PRO A O 1
ATOM 1222 N N . PRO A 1 160 ? -19.185 5.399 14.606 1.00 90.81 160 PRO A N 1
ATOM 1223 C CA . PRO A 1 160 ? -20.341 4.591 14.244 1.00 90.81 160 PRO A CA 1
ATOM 1224 C C . PRO A 1 160 ? -21.339 4.539 15.402 1.00 90.81 160 PRO A C 1
ATOM 1226 O O . PRO A 1 160 ? -20.956 4.448 16.567 1.00 90.81 160 PRO A O 1
ATOM 1229 N N . SER A 1 161 ? -22.636 4.522 15.088 1.00 86.94 161 SER A N 1
ATOM 1230 C CA . SER A 1 161 ? -23.715 4.536 16.089 1.00 86.94 161 SER A CA 1
ATOM 1231 C C . SER A 1 161 ? -23.686 3.351 17.062 1.00 86.94 161 SER A C 1
ATOM 1233 O O . SER A 1 161 ? -24.273 3.423 18.138 1.00 86.94 161 SER A O 1
ATOM 1235 N N . GLY A 1 162 ? -23.026 2.252 16.684 1.00 86.00 162 GLY A N 1
ATOM 1236 C CA . GLY A 1 162 ? -22.831 1.079 17.534 1.00 86.00 162 GLY A CA 1
ATOM 1237 C C . GLY A 1 162 ? -21.749 1.238 18.607 1.00 86.00 162 GLY A C 1
ATOM 1238 O O . GLY A 1 162 ? -21.712 0.410 19.510 1.00 86.00 162 GLY A O 1
ATOM 1239 N N . LEU A 1 163 ? -20.904 2.273 18.531 1.00 93.81 163 LEU A N 1
ATOM 1240 C CA . LEU A 1 163 ? -19.808 2.497 19.471 1.00 93.81 163 LEU A CA 1
ATOM 1241 C C . LEU A 1 163 ? -20.321 3.098 20.788 1.00 93.81 163 LEU A C 1
ATOM 1243 O O . LEU A 1 163 ? -20.765 4.243 20.855 1.00 93.81 163 LEU A O 1
ATOM 1247 N N . ARG A 1 164 ? -20.179 2.349 21.875 1.00 94.38 164 ARG A N 1
ATOM 1248 C CA . ARG A 1 164 ? -20.490 2.714 23.263 1.00 94.38 164 ARG A CA 1
ATOM 1249 C C . ARG A 1 164 ? -19.287 3.357 23.956 1.00 94.38 164 ARG A C 1
ATOM 1251 O O . ARG A 1 164 ? -18.949 3.041 25.098 1.00 94.38 164 ARG A O 1
ATOM 1258 N N . ALA A 1 165 ? -18.630 4.287 23.268 1.00 93.25 165 ALA A N 1
ATOM 1259 C CA . ALA A 1 165 ? -17.491 5.033 23.788 1.00 93.25 165 ALA A CA 1
ATOM 1260 C C . ALA A 1 165 ? -17.450 6.456 23.223 1.00 93.25 165 ALA A C 1
ATOM 1262 O O . ALA A 1 165 ? -17.769 6.693 22.063 1.00 93.25 165 ALA A O 1
ATOM 1263 N N . THR A 1 166 ? -16.994 7.410 24.038 1.00 94.69 166 THR A N 1
ATOM 1264 C CA . THR A 1 166 ? -16.686 8.769 23.575 1.00 94.69 166 THR A CA 1
ATOM 1265 C C . THR A 1 166 ? -15.193 8.879 23.301 1.00 94.69 166 THR A C 1
ATOM 1267 O O . THR A 1 166 ? -14.384 8.906 24.238 1.00 94.69 166 THR A O 1
ATOM 1270 N N . LEU A 1 167 ? -14.836 8.950 22.019 1.00 96.38 167 LEU A N 1
ATOM 1271 C CA . LEU A 1 167 ? -13.453 9.100 21.582 1.00 96.38 167 LEU A CA 1
ATOM 1272 C C . LEU A 1 167 ? -12.881 10.445 22.043 1.00 96.38 167 LEU A C 1
ATOM 1274 O O . LEU A 1 167 ? -13.529 11.490 21.969 1.00 96.38 167 LEU A O 1
ATOM 1278 N N . ARG A 1 168 ? -11.641 10.428 22.536 1.00 96.38 168 ARG A N 1
ATOM 1279 C CA . ARG A 1 168 ? -10.862 11.658 22.746 1.00 96.38 168 ARG A CA 1
ATOM 1280 C C . ARG A 1 168 ? -10.475 12.263 21.388 1.00 96.38 168 ARG A C 1
ATOM 1282 O O . ARG A 1 168 ? -10.347 11.509 20.428 1.00 96.38 168 ARG A O 1
ATOM 1289 N N . PRO A 1 169 ? -10.170 13.572 21.297 1.00 96.06 169 PRO A N 1
ATOM 1290 C CA . PRO A 1 169 ? -9.822 14.204 20.019 1.00 96.06 169 PRO A CA 1
ATOM 1291 C C . PRO A 1 169 ? -8.682 13.514 19.254 1.00 96.06 169 PRO A C 1
ATOM 1293 O O . PRO A 1 169 ? -8.719 13.412 18.035 1.00 96.06 169 PRO A O 1
ATOM 1296 N N . TY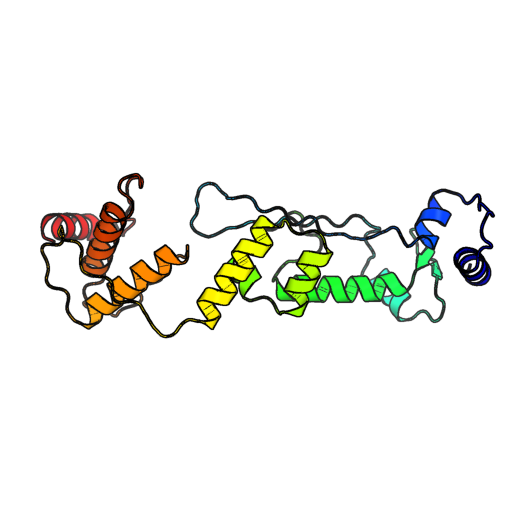R A 1 170 ? -7.672 12.987 19.953 1.00 95.25 170 TYR A N 1
ATOM 1297 C CA . TYR A 1 170 ? -6.594 12.237 19.303 1.00 95.25 170 TYR A CA 1
ATOM 1298 C C . TYR A 1 170 ? -7.037 10.841 18.828 1.00 95.25 170 TYR A C 1
ATOM 1300 O O . TYR A 1 170 ? -6.577 10.396 17.785 1.00 95.25 170 TYR A O 1
ATOM 1308 N N . GLN A 1 171 ? -7.965 10.189 19.536 1.00 96.56 171 GLN A N 1
ATOM 1309 C CA . GLN A 1 171 ? -8.537 8.898 19.131 1.00 96.56 171 GLN A CA 1
ATOM 1310 C C . GLN A 1 171 ? -9.460 9.054 17.923 1.00 96.56 171 GLN A C 1
ATOM 1312 O O . GLN A 1 171 ? -9.466 8.192 17.053 1.00 96.56 171 GLN A O 1
ATOM 1317 N N . GLN A 1 172 ? -10.195 10.169 17.854 1.00 96.94 172 GLN A N 1
ATOM 1318 C CA . GLN A 1 172 ? -10.981 10.540 16.681 1.00 96.94 172 GLN A CA 1
ATOM 1319 C C . GLN A 1 172 ? -10.082 10.679 15.448 1.00 96.94 172 GLN A C 1
ATOM 1321 O O . GLN A 1 172 ? -10.347 10.050 14.434 1.00 96.94 172 GLN A O 1
ATOM 1326 N N . ARG A 1 173 ? -8.950 11.389 15.567 1.00 95.69 173 ARG A N 1
ATOM 1327 C CA . ARG A 1 173 ? -7.969 11.472 14.471 1.00 95.69 173 ARG A CA 1
ATOM 1328 C C . ARG A 1 173 ? -7.417 10.105 14.057 1.00 95.69 173 ARG A C 1
ATOM 1330 O O . ARG A 1 173 ? -7.144 9.897 12.880 1.00 95.69 173 ARG A O 1
ATOM 1337 N N . GLY A 1 174 ? -7.264 9.180 15.003 1.00 96.31 174 GLY A N 1
ATOM 1338 C CA . GLY A 1 174 ? -6.902 7.794 14.709 1.00 96.31 174 GLY A CA 1
ATOM 1339 C C . GLY A 1 174 ? -7.972 7.050 13.906 1.00 96.31 174 GLY A C 1
ATOM 1340 O O . GLY A 1 174 ? -7.640 6.372 12.937 1.00 96.31 174 GLY A O 1
ATOM 1341 N N . LEU A 1 175 ? -9.255 7.228 14.241 1.00 96.69 175 LEU A N 1
ATOM 1342 C CA . LEU A 1 175 ? -10.372 6.712 13.441 1.00 96.69 175 LEU A CA 1
ATOM 1343 C C . LEU A 1 175 ? -10.382 7.323 12.032 1.00 96.69 175 LEU A C 1
ATOM 1345 O O . LEU A 1 175 ? -10.468 6.574 11.061 1.00 96.69 175 LEU A O 1
ATOM 1349 N N . ASP A 1 176 ? -10.244 8.646 11.919 1.00 96.44 176 ASP A N 1
ATOM 1350 C CA . ASP A 1 176 ? -10.199 9.359 10.635 1.00 96.44 176 ASP A CA 1
ATOM 1351 C C . ASP A 1 176 ? -9.070 8.822 9.745 1.00 96.44 176 ASP A C 1
ATOM 1353 O O . ASP A 1 176 ? -9.262 8.565 8.557 1.00 96.44 176 ASP A O 1
ATOM 1357 N N . PHE A 1 177 ? -7.892 8.597 10.336 1.00 95.50 177 PHE A N 1
ATOM 1358 C CA . PHE A 1 177 ? -6.742 8.014 9.654 1.00 95.50 177 PHE A CA 1
ATOM 1359 C C . PHE A 1 177 ? -7.035 6.598 9.148 1.00 95.50 177 PHE A C 1
ATOM 1361 O O . PHE A 1 177 ? -6.855 6.328 7.961 1.00 95.50 177 PHE A O 1
ATOM 1368 N N . LEU A 1 178 ? -7.531 5.709 10.014 1.00 95.62 178 LEU A N 1
ATOM 1369 C CA . LEU A 1 178 ? -7.834 4.322 9.646 1.00 95.62 178 LEU A CA 1
ATOM 1370 C C . LEU A 1 178 ? -8.930 4.233 8.572 1.00 95.62 178 LEU A C 1
ATOM 1372 O O . LEU A 1 178 ? -8.813 3.445 7.631 1.00 95.62 178 LEU A O 1
ATOM 1376 N N . ALA A 1 179 ? -9.981 5.048 8.680 1.00 94.00 179 ALA A N 1
ATOM 1377 C CA . ALA A 1 179 ? -11.061 5.101 7.698 1.00 94.00 179 ALA A CA 1
ATOM 1378 C C . ALA A 1 179 ? -10.571 5.635 6.344 1.00 94.00 179 ALA A C 1
ATOM 1380 O O . ALA A 1 179 ? -10.867 5.046 5.303 1.00 94.00 179 ALA A O 1
ATOM 1381 N N . TYR A 1 180 ? -9.763 6.699 6.348 1.00 91.50 180 TYR A N 1
ATOM 1382 C CA . TYR A 1 180 ? -9.174 7.247 5.129 1.00 91.50 180 TYR A CA 1
ATOM 1383 C C . TYR A 1 180 ? -8.224 6.255 4.442 1.00 91.50 180 TYR A C 1
ATOM 1385 O O . TYR A 1 180 ? -8.299 6.076 3.225 1.00 91.50 180 TYR A O 1
ATOM 1393 N N . SER A 1 181 ? -7.375 5.567 5.210 1.00 89.00 181 SER A N 1
ATOM 1394 C CA . SER A 1 181 ? -6.499 4.505 4.706 1.00 89.00 181 SER A CA 1
ATOM 1395 C C . SER A 1 181 ? -7.289 3.352 4.084 1.00 89.00 181 SER A C 1
ATOM 1397 O O . SER A 1 181 ? -7.006 2.955 2.954 1.00 89.00 181 SER A O 1
ATOM 1399 N N . ALA A 1 182 ? -8.339 2.871 4.754 1.00 87.00 182 ALA A N 1
ATOM 1400 C CA . ALA A 1 182 ? -9.207 1.835 4.198 1.00 87.00 182 ALA A CA 1
ATOM 1401 C C . ALA A 1 182 ? -9.877 2.296 2.890 1.00 87.00 182 ALA A C 1
ATOM 1403 O O . ALA A 1 182 ? -9.863 1.573 1.898 1.00 87.00 182 ALA A O 1
ATOM 1404 N N . ALA A 1 183 ? -10.370 3.538 2.836 1.00 84.44 183 ALA A N 1
ATOM 1405 C CA . ALA A 1 183 ? -10.951 4.116 1.624 1.00 84.44 183 ALA A CA 1
ATOM 1406 C C . ALA A 1 183 ? -9.929 4.308 0.486 1.00 84.44 183 ALA A C 1
ATOM 1408 O O . ALA A 1 183 ? -10.313 4.452 -0.678 1.00 84.44 183 ALA A O 1
ATOM 1409 N N . LEU A 1 184 ? -8.632 4.385 0.792 1.00 79.25 184 LEU A N 1
ATOM 1410 C CA . LEU A 1 184 ? -7.542 4.391 -0.190 1.00 79.25 184 LEU A CA 1
ATOM 1411 C C . LEU A 1 184 ? -7.150 2.983 -0.665 1.00 79.25 184 LEU A C 1
ATOM 1413 O O . LEU A 1 184 ? -6.341 2.879 -1.585 1.00 79.25 184 LEU A O 1
ATOM 1417 N N . GLY A 1 185 ? -7.709 1.927 -0.070 1.00 76.31 185 GLY A N 1
ATOM 1418 C CA . GLY A 1 185 ? -7.319 0.546 -0.347 1.00 76.31 185 GLY A CA 1
ATOM 1419 C C . GLY A 1 185 ? -5.947 0.204 0.231 1.00 76.31 185 GLY A C 1
ATOM 1420 O O . GLY A 1 185 ? -5.193 -0.542 -0.389 1.00 76.31 185 GLY A O 1
ATOM 1421 N N . VAL A 1 186 ? -5.582 0.795 1.379 1.00 76.25 186 VAL A N 1
ATOM 1422 C CA . VAL A 1 186 ? -4.281 0.553 2.018 1.00 76.25 186 VAL A CA 1
ATOM 1423 C C . VAL A 1 186 ? -4.365 0.058 3.434 1.00 76.25 186 VAL A C 1
ATOM 1425 O O . VAL A 1 186 ? -5.221 0.469 4.216 1.00 76.25 186 VAL A O 1
ATOM 1428 N N . GLY A 1 187 ? -3.364 -0.745 3.785 1.00 82.56 187 GLY A N 1
ATOM 1429 C CA . GLY A 1 187 ? -3.021 -0.991 5.172 1.00 82.56 187 GLY A CA 1
ATOM 1430 C C . GLY A 1 187 ? -2.583 0.290 5.884 1.00 82.56 187 GLY A C 1
ATOM 1431 O O . GLY A 1 187 ? -2.013 1.208 5.292 1.00 82.56 187 GLY A O 1
ATOM 1432 N N . ALA A 1 188 ? -2.827 0.321 7.188 1.00 90.06 188 ALA A N 1
ATOM 1433 C CA . ALA A 1 188 ? -2.433 1.405 8.070 1.00 90.06 188 ALA A CA 1
ATOM 1434 C C . ALA A 1 188 ? -1.680 0.850 9.279 1.00 90.06 188 ALA A C 1
ATOM 1436 O O . ALA A 1 188 ? -2.010 -0.219 9.795 1.00 90.06 188 ALA A O 1
ATOM 1437 N N . VAL A 1 189 ? -0.690 1.602 9.759 1.00 93.94 189 VAL A N 1
ATOM 1438 C CA . VAL A 1 189 ? 0.019 1.299 11.005 1.00 93.94 189 VAL A CA 1
ATOM 1439 C C . VAL A 1 189 ? -0.335 2.371 12.025 1.00 93.94 189 VAL A C 1
ATOM 1441 O O . VAL A 1 189 ? 0.109 3.512 11.921 1.00 93.94 189 VAL A O 1
ATOM 1444 N N . LEU A 1 190 ? -1.136 1.999 13.024 1.00 93.25 190 LEU A N 1
ATOM 1445 C CA . LEU A 1 190 ? -1.478 2.881 14.136 1.00 93.25 190 LEU A CA 1
ATOM 1446 C C . LEU A 1 190 ? -0.398 2.787 15.227 1.00 93.25 190 LEU A C 1
ATOM 1448 O O . LEU A 1 190 ? -0.479 1.960 16.137 1.00 93.25 190 LEU A O 1
ATOM 1452 N N . ALA A 1 191 ? 0.626 3.630 15.110 1.00 91.81 191 ALA A N 1
ATOM 1453 C CA . ALA A 1 191 ? 1.819 3.627 15.962 1.00 91.81 191 ALA A CA 1
ATOM 1454 C C . ALA A 1 191 ? 1.739 4.600 17.157 1.00 91.81 191 ALA A C 1
ATOM 1456 O O . ALA A 1 191 ? 2.753 5.143 17.583 1.00 91.81 191 ALA A O 1
ATOM 1457 N N . ASP A 1 192 ? 0.542 4.818 17.704 1.00 91.25 192 ASP A N 1
ATOM 1458 C CA . ASP A 1 192 ? 0.354 5.619 18.919 1.00 91.25 192 ASP A CA 1
ATOM 1459 C C . ASP A 1 192 ? 1.109 5.017 20.117 1.00 91.25 192 ASP A C 1
ATOM 1461 O O . ASP A 1 192 ? 1.234 3.791 20.239 1.00 91.25 192 ASP A O 1
ATOM 1465 N N . ASP A 1 193 ? 1.509 5.860 21.072 1.00 93.56 193 ASP A N 1
ATOM 1466 C CA . ASP A 1 193 ? 2.128 5.424 22.325 1.00 93.56 193 ASP A CA 1
ATOM 1467 C C . ASP A 1 193 ? 1.259 4.424 23.112 1.00 93.56 193 ASP A C 1
ATOM 1469 O O . ASP A 1 193 ? 0.032 4.287 22.958 1.00 93.56 193 ASP A O 1
ATOM 1473 N N . MET A 1 194 ? 1.920 3.649 23.973 1.00 88.94 194 MET A N 1
ATOM 1474 C CA . MET A 1 194 ? 1.243 2.717 24.871 1.00 88.94 194 MET A CA 1
ATOM 1475 C C . MET A 1 194 ? 0.275 3.470 25.796 1.00 88.94 194 MET A C 1
ATOM 1477 O O . MET A 1 194 ? 0.617 4.494 26.374 1.00 88.94 194 MET A O 1
ATOM 1481 N N . GLY A 1 195 ? -0.946 2.950 25.945 1.00 89.19 195 GLY A N 1
ATOM 1482 C CA . GLY A 1 195 ? -1.970 3.549 26.810 1.00 89.19 195 GLY A CA 1
ATOM 1483 C C . GLY A 1 195 ? -2.893 4.576 26.142 1.00 89.19 195 GLY A C 1
ATOM 1484 O O . GLY A 1 195 ? -3.913 4.916 26.730 1.00 89.19 195 GLY A O 1
ATOM 1485 N N . LEU A 1 196 ? -2.642 4.992 24.894 1.00 92.00 196 LEU A N 1
ATOM 1486 C CA . LEU A 1 196 ? -3.519 5.928 24.160 1.00 92.00 196 LEU A CA 1
ATOM 1487 C C . LEU A 1 196 ? -4.824 5.295 23.620 1.00 92.00 196 LEU A C 1
ATOM 1489 O O . LEU A 1 196 ? -5.614 5.930 22.923 1.00 92.00 196 LEU A O 1
ATOM 1493 N N . GLY A 1 197 ? -5.102 4.036 23.962 1.00 93.44 197 GLY A N 1
ATOM 1494 C CA . GLY A 1 197 ? -6.352 3.376 23.578 1.00 93.44 197 GLY A CA 1
ATOM 1495 C C . GLY A 1 197 ? -6.419 2.997 22.096 1.00 93.44 197 GLY A C 1
ATOM 1496 O O . GLY A 1 197 ? -7.442 3.200 21.453 1.00 93.44 197 GLY A O 1
ATOM 1497 N N . LYS A 1 198 ? -5.349 2.407 21.549 1.00 96.25 198 LYS A N 1
ATOM 1498 C CA . LYS A 1 198 ? -5.352 1.858 20.179 1.00 96.25 198 LYS A CA 1
ATOM 1499 C C . LYS A 1 198 ? -6.469 0.834 19.952 1.00 96.25 198 LYS A C 1
ATOM 1501 O O . LYS A 1 198 ? -7.044 0.792 18.874 1.00 96.25 198 LYS A O 1
ATOM 1506 N N . THR A 1 199 ? -6.808 0.046 20.973 1.00 95.75 199 THR A N 1
ATOM 1507 C CA . THR A 1 199 ? -7.891 -0.942 20.908 1.00 95.75 199 THR A CA 1
ATOM 1508 C C . THR A 1 199 ? -9.249 -0.285 20.650 1.00 95.75 199 THR A C 1
ATOM 1510 O O . THR A 1 199 ? -9.947 -0.703 19.734 1.00 95.75 199 THR A O 1
ATOM 1513 N N . VAL A 1 200 ? -9.610 0.785 21.376 1.00 96.19 200 VAL A N 1
ATOM 1514 C CA . VAL A 1 200 ? -10.889 1.484 21.140 1.00 96.19 200 VAL A CA 1
ATOM 1515 C C . VAL A 1 200 ? -10.920 2.174 19.773 1.00 96.19 200 VAL A C 1
ATOM 1517 O O . VAL A 1 200 ? -11.958 2.163 19.120 1.00 96.19 200 VAL A O 1
ATOM 1520 N N . GLN A 1 201 ? -9.787 2.701 19.294 1.00 96.69 201 GLN A N 1
ATOM 1521 C CA . GLN A 1 201 ? -9.683 3.250 17.935 1.00 96.69 201 GLN A CA 1
ATOM 1522 C C . GLN A 1 201 ? -9.891 2.161 16.869 1.00 96.69 201 GLN A C 1
ATOM 1524 O O . GLN A 1 201 ? -10.661 2.352 15.931 1.00 96.69 201 GLN A O 1
ATOM 1529 N N . ALA A 1 202 ? -9.261 0.995 17.043 1.00 95.94 202 ALA A N 1
ATOM 1530 C CA . ALA A 1 202 ? -9.422 -0.143 16.145 1.00 95.94 202 ALA A CA 1
ATOM 1531 C C . ALA A 1 202 ? -10.860 -0.683 16.154 1.00 95.94 202 ALA A C 1
ATOM 1533 O O . ALA A 1 202 ? -11.421 -0.926 15.092 1.00 95.94 202 ALA A O 1
ATOM 1534 N N . LEU A 1 203 ? -11.492 -0.820 17.324 1.00 96.31 203 LEU A N 1
ATOM 1535 C CA . LEU A 1 203 ? -12.891 -1.251 17.436 1.00 96.31 203 LEU A CA 1
ATOM 1536 C C . LEU A 1 203 ? -13.855 -0.244 16.794 1.00 96.31 203 LEU A C 1
ATOM 1538 O O . LEU A 1 203 ? -14.768 -0.653 16.080 1.00 96.31 203 LEU A O 1
ATOM 1542 N N . ALA A 1 204 ? -13.622 1.060 16.977 1.00 96.69 204 ALA A N 1
ATOM 1543 C CA . ALA A 1 204 ? -14.383 2.102 16.293 1.00 96.69 204 ALA A CA 1
ATOM 1544 C C . ALA A 1 204 ? -14.247 1.993 14.765 1.00 96.69 204 ALA A C 1
ATOM 1546 O O . ALA A 1 204 ? -15.242 2.105 14.052 1.00 96.69 204 ALA A O 1
ATOM 1547 N N . TRP A 1 205 ? -13.044 1.709 14.262 1.00 95.94 205 TRP A N 1
ATOM 1548 C CA . TRP A 1 205 ? -12.809 1.490 12.836 1.00 95.94 205 TRP A CA 1
ATOM 1549 C C . TRP A 1 205 ? -13.480 0.213 12.308 1.00 95.94 205 TRP A C 1
ATOM 1551 O O . TRP A 1 205 ? -14.144 0.259 11.277 1.00 95.94 205 TRP A O 1
ATOM 1561 N N . LEU A 1 206 ? -13.401 -0.909 13.028 1.00 94.56 206 LEU A N 1
ATOM 1562 C CA . LEU A 1 206 ? -14.089 -2.152 12.649 1.00 94.56 206 LEU A CA 1
ATOM 1563 C C . LEU A 1 206 ? -15.614 -1.972 12.613 1.00 94.56 206 LEU A C 1
ATOM 1565 O O . LEU A 1 206 ? -16.285 -2.450 11.697 1.00 94.56 206 LEU A O 1
ATOM 1569 N N . ALA A 1 207 ? -16.170 -1.245 13.584 1.00 94.06 207 ALA A N 1
ATOM 1570 C CA . ALA A 1 207 ? -17.586 -0.897 13.594 1.00 94.06 207 ALA A CA 1
ATOM 1571 C C . ALA A 1 207 ? -17.957 0.046 12.436 1.00 94.06 207 ALA A C 1
ATOM 1573 O O . ALA A 1 207 ? -19.036 -0.101 11.860 1.00 94.06 207 ALA A O 1
ATOM 1574 N N . HIS A 1 208 ? -17.068 0.974 12.066 1.00 94.31 208 HIS A N 1
ATOM 1575 C CA . HIS A 1 208 ? -17.236 1.827 10.892 1.00 94.31 208 HIS A CA 1
ATOM 1576 C C . HIS A 1 208 ? -17.271 0.994 9.603 1.00 94.31 208 HIS A C 1
ATOM 1578 O O . HIS A 1 208 ? -18.222 1.133 8.841 1.00 94.31 208 HIS A O 1
ATOM 1584 N N . LEU A 1 209 ? -16.316 0.076 9.404 1.00 92.12 209 LEU A N 1
ATOM 1585 C CA . LEU A 1 209 ? -16.282 -0.825 8.243 1.00 92.12 209 LEU A CA 1
ATOM 1586 C C . LEU A 1 209 ? -17.558 -1.658 8.119 1.00 92.12 209 LEU A C 1
ATOM 1588 O O . LEU A 1 209 ? -18.147 -1.734 7.050 1.00 92.12 209 LEU A O 1
ATOM 1592 N N . ARG A 1 210 ? -18.034 -2.235 9.227 1.00 91.12 210 ARG A N 1
ATOM 1593 C CA . ARG A 1 210 ? -19.276 -3.020 9.231 1.00 91.12 210 ARG A CA 1
ATOM 1594 C C . ARG A 1 210 ? -20.508 -2.190 8.853 1.00 91.12 210 ARG A C 1
ATOM 1596 O O . ARG A 1 210 ? -21.475 -2.733 8.326 1.00 91.12 210 ARG A O 1
ATOM 1603 N N . ALA A 1 211 ? -20.508 -0.898 9.175 1.00 90.56 211 ALA A N 1
ATOM 1604 C CA . ALA A 1 211 ? -21.609 0.000 8.849 1.00 90.56 211 ALA A CA 1
ATOM 1605 C C . ALA A 1 211 ? -21.564 0.476 7.389 1.00 90.56 211 ALA A C 1
ATOM 1607 O O . ALA A 1 211 ? -22.618 0.630 6.773 1.00 90.56 211 ALA A O 1
ATOM 1608 N N . THR A 1 212 ? -20.369 0.718 6.845 1.00 90.06 212 THR A N 1
ATOM 1609 C CA . THR A 1 212 ? -20.181 1.208 5.472 1.00 90.06 212 THR A CA 1
ATOM 1610 C C . THR A 1 212 ? -20.167 0.093 4.432 1.00 90.06 212 THR A C 1
ATOM 1612 O O . THR A 1 212 ? -20.564 0.336 3.294 1.00 90.06 212 THR A O 1
ATOM 1615 N N . ASP A 1 213 ? -19.804 -1.126 4.828 1.00 88.56 213 ASP A N 1
ATOM 1616 C CA . ASP A 1 213 ? -19.875 -2.333 4.009 1.00 88.56 213 ASP A CA 1
ATOM 1617 C C . ASP A 1 213 ? -20.564 -3.485 4.771 1.00 88.56 213 ASP A C 1
ATOM 1619 O O . ASP A 1 213 ? -19.906 -4.359 5.343 1.00 88.56 213 ASP A O 1
ATOM 1623 N N . PRO A 1 214 ? -21.912 -3.525 4.787 1.00 84.00 214 PRO A N 1
ATOM 1624 C CA . PRO A 1 214 ? -22.661 -4.606 5.432 1.00 84.00 214 PRO A CA 1
ATOM 1625 C C . PRO A 1 214 ? -22.460 -5.984 4.784 1.00 84.00 214 PRO A C 1
ATOM 1627 O O . PRO A 1 214 ? -22.796 -6.995 5.403 1.00 84.00 214 PRO A O 1
ATOM 1630 N N . GLY A 1 215 ? -21.970 -6.026 3.538 1.00 87.69 215 GLY A N 1
ATOM 1631 C CA . GLY A 1 215 ? -21.600 -7.254 2.832 1.00 87.69 215 GLY A CA 1
ATOM 1632 C C . GLY A 1 215 ? -20.171 -7.713 3.132 1.00 87.69 215 GLY A C 1
ATOM 1633 O O . GLY A 1 215 ? -19.797 -8.820 2.738 1.00 87.69 215 GLY A O 1
ATOM 1634 N N . GLY A 1 216 ? -19.399 -6.889 3.844 1.00 80.44 216 GLY A N 1
ATOM 1635 C CA . GLY A 1 216 ? -18.042 -7.178 4.267 1.00 80.44 216 GLY A CA 1
ATOM 1636 C C . GLY A 1 216 ? -17.987 -8.432 5.135 1.00 80.44 216 GLY A C 1
ATOM 1637 O O . GLY A 1 216 ? -18.795 -8.637 6.045 1.00 80.44 216 GLY A O 1
ATOM 1638 N N . GLY A 1 217 ? -17.028 -9.304 4.834 1.00 88.56 217 GLY A N 1
ATOM 1639 C CA . GLY A 1 217 ? -16.793 -10.528 5.593 1.00 88.56 217 GLY A CA 1
ATOM 1640 C C . GLY A 1 217 ? -16.375 -10.274 7.052 1.00 88.56 217 GLY A C 1
ATOM 1641 O O . GLY A 1 217 ? -16.207 -9.133 7.489 1.00 88.56 217 GLY A O 1
ATOM 1642 N N . PRO A 1 218 ? -16.177 -11.343 7.840 1.00 91.44 218 PRO A N 1
ATOM 1643 C CA . PRO A 1 218 ? -15.762 -11.211 9.232 1.00 91.44 218 PRO A CA 1
ATOM 1644 C C . PRO A 1 218 ? -14.373 -10.568 9.353 1.00 91.44 218 PRO A C 1
ATOM 1646 O O . PRO A 1 218 ? -13.458 -10.878 8.591 1.00 91.44 218 PRO A O 1
ATOM 1649 N N . SER A 1 219 ? -14.192 -9.721 10.367 1.00 91.69 219 SER A N 1
ATOM 1650 C CA . SER A 1 219 ? -12.880 -9.172 10.727 1.00 91.69 219 SER A CA 1
ATOM 1651 C C . SER A 1 219 ? -12.115 -10.128 11.648 1.00 91.69 219 SER A C 1
ATOM 1653 O O . SER A 1 219 ? -12.689 -10.685 12.584 1.00 91.69 219 SER A O 1
ATOM 1655 N N . LEU A 1 220 ? -10.808 -10.286 11.419 1.00 94.19 220 LEU A N 1
ATOM 1656 C CA . LEU A 1 220 ? -9.913 -11.095 12.251 1.00 94.19 220 LEU A CA 1
ATOM 1657 C C . LEU A 1 220 ? -8.932 -10.195 13.007 1.00 94.19 220 LEU A C 1
ATOM 1659 O O . LEU A 1 220 ? -8.167 -9.453 12.396 1.00 94.19 220 LEU A O 1
ATOM 1663 N N . VAL A 1 221 ? -8.910 -10.312 14.334 1.00 94.75 221 VAL A N 1
ATOM 1664 C CA . VAL A 1 221 ? -7.885 -9.687 15.179 1.00 94.75 221 VAL A CA 1
ATOM 1665 C C . VAL A 1 221 ? -6.855 -10.741 15.564 1.00 94.75 221 VAL A C 1
ATOM 1667 O O . VAL A 1 221 ? -7.191 -11.747 16.186 1.00 94.75 221 VAL A O 1
ATOM 1670 N N . VAL A 1 222 ? -5.591 -10.492 15.223 1.00 95.94 222 VAL A N 1
ATOM 1671 C CA . VAL A 1 222 ? -4.453 -11.317 15.645 1.00 95.94 222 VAL A CA 1
ATOM 1672 C C . VAL A 1 222 ? -3.674 -10.558 16.711 1.00 95.94 222 VAL A C 1
ATOM 1674 O O . VAL A 1 222 ? -3.229 -9.433 16.489 1.00 95.94 222 VAL A O 1
ATOM 1677 N N . CYS A 1 223 ? -3.516 -11.159 17.886 1.00 95.62 223 CYS A N 1
ATOM 1678 C CA . CYS A 1 223 ? -2.814 -10.548 19.008 1.00 95.62 223 CYS A CA 1
ATOM 1679 C C . CYS A 1 223 ? -2.107 -11.612 19.869 1.00 95.62 223 CYS A C 1
ATOM 1681 O O . CYS A 1 223 ? -2.428 -12.800 19.765 1.00 95.62 223 CYS A O 1
ATOM 1683 N N . PRO A 1 224 ? -1.132 -11.226 20.719 1.00 97.44 224 PRO A N 1
ATOM 1684 C CA . PRO A 1 224 ? -0.534 -12.152 21.676 1.00 97.44 224 PRO A CA 1
ATOM 1685 C C . PRO A 1 224 ? -1.591 -12.809 22.569 1.00 97.44 224 PRO A C 1
ATOM 1687 O O . PRO A 1 224 ? -2.533 -12.153 23.016 1.00 97.44 224 PRO A O 1
ATOM 1690 N N . ALA A 1 225 ? -1.397 -14.088 22.903 1.00 96.44 225 ALA A N 1
ATOM 1691 C CA . ALA A 1 225 ? -2.359 -14.862 23.695 1.00 96.44 225 ALA A CA 1
ATOM 1692 C C . ALA A 1 225 ? -2.741 -14.185 25.030 1.00 96.44 225 ALA A C 1
ATOM 1694 O O . ALA A 1 225 ? -3.885 -14.272 25.475 1.00 96.44 225 ALA A O 1
ATOM 1695 N N . SER A 1 226 ? -1.804 -13.453 25.643 1.00 96.50 226 SER A N 1
ATOM 1696 C CA . SER A 1 226 ? -2.002 -12.737 26.908 1.00 96.50 226 SER A CA 1
ATOM 1697 C C . SER A 1 226 ? -3.036 -11.607 26.845 1.00 96.50 226 SER A C 1
ATOM 1699 O O . SER A 1 226 ? -3.587 -11.247 27.883 1.00 96.50 226 SER A O 1
ATOM 1701 N N . VAL A 1 227 ? -3.331 -11.054 25.662 1.00 95.56 227 VAL A N 1
ATOM 1702 C CA . VAL A 1 227 ? -4.244 -9.906 25.501 1.00 95.56 227 VAL A CA 1
ATOM 1703 C C . VAL A 1 227 ? -5.564 -10.254 24.810 1.00 95.56 227 VAL A C 1
ATOM 1705 O O . VAL A 1 227 ? -6.420 -9.381 24.683 1.00 95.56 227 VAL A O 1
ATOM 1708 N N . VAL A 1 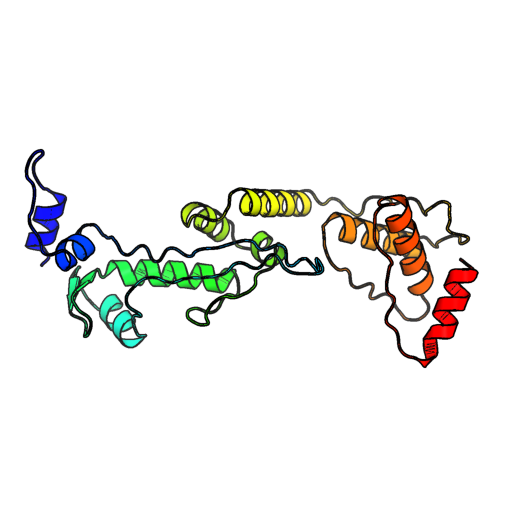228 ? -5.788 -11.516 24.429 1.00 97.00 228 VAL A N 1
ATOM 1709 C CA . VAL A 1 228 ? -7.042 -11.970 23.787 1.00 97.00 228 VAL A CA 1
ATOM 1710 C C . VAL A 1 228 ? -8.265 -11.643 24.652 1.00 97.00 228 VAL A C 1
ATOM 1712 O O . VAL A 1 228 ? -9.232 -11.052 24.177 1.00 97.00 228 VAL A O 1
ATOM 1715 N N . HIS A 1 229 ? -8.196 -11.937 25.953 1.00 96.00 229 HIS A N 1
ATOM 1716 C CA . HIS A 1 229 ? -9.280 -11.638 26.896 1.00 96.00 229 HIS A CA 1
ATOM 1717 C C . HIS A 1 229 ? -9.512 -10.132 27.078 1.00 96.00 229 HIS A C 1
ATOM 1719 O O . HIS A 1 229 ? -10.620 -9.714 27.410 1.00 96.00 229 HIS A O 1
ATOM 1725 N N . ASN A 1 230 ? -8.476 -9.309 26.886 1.00 95.12 230 ASN A N 1
ATOM 1726 C CA . ASN A 1 230 ? -8.619 -7.858 26.933 1.00 95.12 230 ASN A CA 1
ATOM 1727 C C . ASN A 1 230 ? -9.372 -7.346 25.702 1.00 95.12 230 ASN A C 1
ATOM 1729 O O . ASN A 1 230 ? -10.313 -6.576 25.852 1.00 95.12 230 ASN A O 1
ATOM 1733 N N . TRP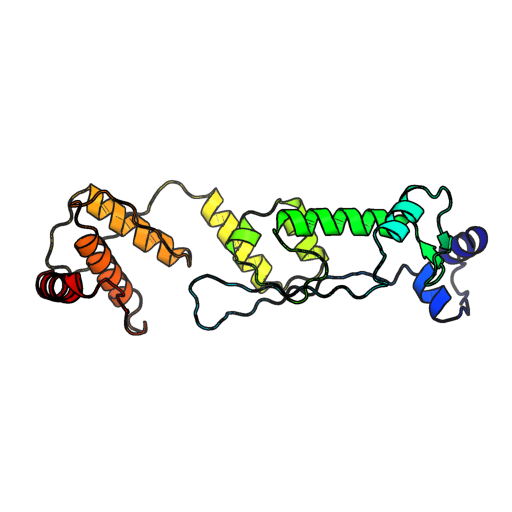 A 1 231 ? -9.015 -7.836 24.511 1.00 96.69 231 TRP A N 1
ATOM 1734 C CA . TRP A 1 231 ? -9.733 -7.532 23.271 1.00 96.69 231 TRP A CA 1
ATOM 1735 C C . TRP A 1 231 ? -11.212 -7.918 23.348 1.00 96.69 231 TRP A C 1
ATOM 1737 O O . TRP A 1 231 ? -12.060 -7.092 23.030 1.00 96.69 231 TRP A O 1
ATOM 1747 N N . ALA A 1 232 ? -11.527 -9.125 23.828 1.00 95.81 232 ALA A N 1
ATOM 1748 C CA . ALA A 1 232 ? -12.914 -9.571 23.985 1.00 95.81 232 ALA A CA 1
ATOM 1749 C C . ALA A 1 232 ? -13.708 -8.661 24.938 1.00 95.81 232 ALA A C 1
ATOM 1751 O O . ALA A 1 232 ? -14.774 -8.165 24.589 1.00 95.81 232 ALA A O 1
ATOM 1752 N N . ARG A 1 233 ? -13.143 -8.361 26.115 1.00 96.62 233 ARG A N 1
ATOM 1753 C CA . ARG A 1 233 ? -13.776 -7.484 27.110 1.00 96.62 233 ARG A CA 1
ATOM 1754 C C . ARG A 1 233 ? -13.998 -6.065 26.586 1.00 96.62 233 ARG A C 1
ATOM 1756 O O . ARG A 1 233 ? -15.027 -5.464 26.875 1.00 96.62 233 ARG A O 1
ATOM 1763 N N . GLU A 1 234 ? -13.025 -5.503 25.871 1.00 96.25 234 GLU A N 1
ATOM 1764 C CA . GLU A 1 234 ? -13.158 -4.165 25.290 1.00 96.25 234 GLU A CA 1
ATOM 1765 C C . GLU A 1 234 ? -14.186 -4.138 24.155 1.00 96.25 234 GLU A C 1
ATOM 1767 O O . GLU A 1 234 ? -14.953 -3.185 24.094 1.00 96.25 234 GLU A O 1
ATOM 1772 N N . ALA A 1 235 ? -14.271 -5.189 23.334 1.00 94.81 235 ALA A N 1
ATOM 1773 C CA . ALA A 1 235 ? -15.279 -5.317 22.278 1.00 94.81 235 ALA A CA 1
ATOM 1774 C C . ALA A 1 235 ? -16.711 -5.528 22.807 1.00 94.81 235 ALA A C 1
ATOM 1776 O O . ALA A 1 235 ? -17.671 -5.154 22.147 1.00 94.81 235 ALA A O 1
ATOM 1777 N N . GLU A 1 236 ? -16.880 -6.138 23.983 1.00 94.69 236 GLU A N 1
ATOM 1778 C CA . GLU A 1 236 ? -18.190 -6.225 24.650 1.00 94.69 236 GLU A CA 1
ATOM 1779 C C . GLU A 1 236 ? -18.592 -4.899 25.312 1.00 94.69 236 GLU A C 1
ATOM 1781 O O . GLU A 1 236 ? -19.779 -4.581 25.442 1.00 94.69 236 GLU A O 1
ATOM 1786 N N . ARG A 1 237 ? -17.594 -4.143 25.781 1.00 93.88 237 ARG A N 1
ATOM 1787 C CA . ARG A 1 237 ? -17.784 -2.891 26.513 1.00 93.88 237 ARG A CA 1
ATOM 1788 C C . ARG A 1 237 ? -18.077 -1.711 25.586 1.00 93.88 237 ARG A C 1
ATOM 1790 O O . ARG A 1 237 ? -18.976 -0.931 25.908 1.00 93.88 237 ARG A O 1
ATOM 1797 N N . PHE A 1 238 ? -17.255 -1.530 24.553 1.00 93.00 238 PHE A N 1
ATOM 1798 C CA . PHE A 1 238 ? -17.316 -0.432 23.585 1.00 93.00 238 PHE A CA 1
ATOM 1799 C C . PHE A 1 238 ? -18.138 -0.841 22.371 1.00 93.00 238 PHE A C 1
ATOM 1801 O O . PHE A 1 238 ? -18.854 0.039 21.858 1.00 93.00 238 PHE A O 1
#

Sequence (238 aa):
MEAFARAWAERPAGVTFYGTEAIRRLLDGARRVSPRLRVEASGTDWFAVSAEWEAEGLALTAADLATLRGATTRFVKLSGGWVDRELSARHDEAAELLADLGVEAGTGPQRLTLWQLAGARPETFEALEQLGAERETLGAVAALRRRIAEFRGLPETPPPSGLRATLRPYQQRGLDFLAYSAALGVGAVLADDMGLGKTVQALAWLAHLRATDPGGGPSLVVCPASVVHNWAREAERF